Protein AF-A0A9P6MDQ2-F1 (afdb_monomer_lite)

Structure (mmCIF, N/CA/C/O backbone):
data_AF-A0A9P6MDQ2-F1
#
_entry.id   AF-A0A9P6MDQ2-F1
#
loop_
_atom_site.group_PDB
_atom_site.id
_atom_site.type_symbol
_atom_site.label_atom_id
_atom_site.label_alt_id
_atom_site.label_comp_id
_atom_site.label_asym_id
_atom_site.label_entity_id
_atom_site.label_seq_id
_atom_site.pdbx_PDB_ins_code
_atom_site.Cartn_x
_atom_site.Cartn_y
_atom_site.Cartn_z
_atom_site.occupancy
_atom_site.B_iso_or_equiv
_atom_site.auth_seq_id
_atom_site.auth_comp_id
_atom_site.auth_asym_id
_atom_site.auth_atom_id
_atom_site.pdbx_PDB_model_num
ATOM 1 N N . MET A 1 1 ? -20.591 -2.636 12.798 1.00 77.38 1 MET A N 1
ATOM 2 C CA . MET A 1 1 ? -19.584 -2.873 11.736 1.00 77.38 1 MET A CA 1
ATOM 3 C C . MET A 1 1 ? -18.257 -2.238 12.095 1.00 77.38 1 MET A C 1
ATOM 5 O O . MET A 1 1 ? -17.282 -2.969 12.130 1.00 77.38 1 MET A O 1
ATOM 9 N N . ALA A 1 2 ? -18.245 -0.962 12.498 1.00 76.25 2 ALA A N 1
ATOM 10 C CA . ALA A 1 2 ? -17.058 -0.305 13.051 1.00 76.25 2 ALA A CA 1
ATOM 11 C C . ALA A 1 2 ? -16.338 -1.135 14.134 1.00 76.25 2 ALA A C 1
ATOM 13 O O . ALA A 1 2 ? -15.143 -1.370 14.030 1.00 76.25 2 ALA A O 1
ATOM 14 N N . LYS A 1 3 ? -17.095 -1.697 15.089 1.00 80.31 3 LYS A N 1
ATOM 15 C CA . LYS A 1 3 ? -16.554 -2.586 16.131 1.00 80.31 3 LYS A CA 1
ATOM 16 C C . LYS A 1 3 ? -15.852 -3.840 15.583 1.00 80.31 3 LYS A C 1
ATOM 18 O O . LYS A 1 3 ? -14.778 -4.170 16.039 1.00 80.31 3 LYS A O 1
ATOM 23 N N . MET A 1 4 ? -16.419 -4.510 14.576 1.00 82.00 4 MET A N 1
ATOM 24 C CA . MET A 1 4 ? -15.797 -5.701 13.974 1.00 82.00 4 MET A CA 1
ATOM 25 C C . MET A 1 4 ? -14.468 -5.346 13.300 1.00 82.00 4 MET A C 1
ATOM 27 O O . MET A 1 4 ? -13.478 -6.038 13.486 1.00 82.00 4 MET A O 1
ATOM 31 N N . VAL A 1 5 ? -14.436 -4.252 12.539 1.00 82.31 5 VAL A N 1
ATOM 32 C CA . VAL A 1 5 ? -13.198 -3.794 11.900 1.00 82.31 5 VAL A CA 1
ATOM 33 C C . VAL A 1 5 ? -12.173 -3.403 12.961 1.00 82.31 5 VAL A C 1
ATOM 35 O O . VAL A 1 5 ? -11.049 -3.872 12.899 1.00 82.31 5 VAL A O 1
ATOM 38 N N . SER A 1 6 ? -12.567 -2.632 13.973 1.00 80.88 6 SER A N 1
ATOM 39 C CA . SER A 1 6 ? -11.689 -2.263 15.087 1.00 80.88 6 SER A CA 1
ATOM 40 C C . SER A 1 6 ? -11.129 -3.475 15.843 1.00 80.88 6 SER A C 1
ATOM 42 O O . SER A 1 6 ? -9.956 -3.471 16.188 1.00 80.88 6 SER A O 1
ATOM 44 N N . ASP A 1 7 ? -11.942 -4.502 16.101 1.00 82.94 7 ASP A N 1
ATOM 45 C CA . ASP A 1 7 ? -11.536 -5.661 16.907 1.00 82.94 7 ASP A CA 1
ATOM 46 C C . ASP A 1 7 ? -10.565 -6.587 16.142 1.00 82.94 7 ASP A C 1
ATOM 48 O O . ASP A 1 7 ? -9.691 -7.204 16.751 1.00 82.94 7 ASP A O 1
ATOM 52 N N . TYR A 1 8 ? -10.709 -6.701 14.814 1.00 86.06 8 TYR A N 1
ATOM 53 C CA . TYR A 1 8 ? -9.974 -7.689 14.008 1.00 86.06 8 TYR A CA 1
ATOM 54 C C . TYR A 1 8 ? -8.921 -7.102 13.061 1.00 86.06 8 TYR A C 1
ATOM 56 O O . TYR A 1 8 ? -8.009 -7.823 12.663 1.00 86.06 8 TYR A O 1
ATOM 64 N N . LEU A 1 9 ? -9.014 -5.826 12.676 1.00 85.19 9 LEU A N 1
ATOM 65 C CA . LEU A 1 9 ? -8.106 -5.240 11.684 1.00 85.19 9 LEU A CA 1
ATOM 66 C C . LEU A 1 9 ? -6.710 -4.980 12.250 1.00 85.19 9 LEU A C 1
ATOM 68 O O . LEU A 1 9 ? -5.727 -5.191 11.547 1.00 85.19 9 LEU A O 1
ATOM 72 N N . THR A 1 10 ? -6.607 -4.555 13.508 1.00 83.25 10 THR A N 1
ATOM 73 C CA . THR A 1 10 ? -5.342 -4.184 14.160 1.00 83.25 10 THR A CA 1
ATOM 74 C C . THR A 1 10 ? -4.234 -5.240 14.043 1.00 83.25 10 THR A C 1
ATOM 76 O O . THR A 1 10 ? -3.137 -4.889 13.600 1.00 83.25 10 THR A O 1
ATOM 79 N N . PRO A 1 11 ? -4.460 -6.531 14.364 1.00 83.25 11 PRO A N 1
ATOM 80 C CA . PRO A 1 11 ? -3.431 -7.557 14.170 1.00 83.25 11 PRO A CA 1
ATOM 81 C C . PRO A 1 11 ? -3.133 -7.850 12.691 1.00 83.25 11 PRO A C 1
ATOM 83 O O . PRO A 1 11 ? -2.082 -8.405 12.376 1.00 83.25 11 PRO A O 1
ATOM 86 N N . LEU A 1 12 ? -4.033 -7.475 11.780 1.00 87.88 12 LEU A N 1
ATOM 87 C CA . LEU A 1 12 ? -3.951 -7.775 10.352 1.00 87.88 12 LEU A CA 1
ATOM 88 C C . LEU A 1 12 ? -3.355 -6.639 9.512 1.00 87.88 12 LEU A C 1
ATOM 90 O O . LEU A 1 12 ? -3.098 -6.853 8.327 1.00 87.88 12 LEU A O 1
ATOM 94 N N . ILE A 1 13 ? -3.074 -5.465 10.095 1.00 86.75 13 ILE A N 1
ATOM 95 C CA . ILE A 1 13 ? -2.472 -4.330 9.371 1.00 86.75 13 ILE A CA 1
ATOM 96 C C . ILE A 1 13 ? -1.209 -4.737 8.585 1.00 86.75 13 ILE A C 1
ATOM 98 O O . ILE A 1 13 ? -1.106 -4.354 7.418 1.00 86.75 13 ILE A O 1
ATOM 102 N N . PRO A 1 14 ? -0.278 -5.561 9.115 1.00 83.12 14 PRO A N 1
ATOM 103 C CA . PRO A 1 14 ? 0.886 -5.994 8.338 1.00 83.12 14 PRO A CA 1
ATOM 104 C C . PRO A 1 14 ? 0.545 -6.767 7.052 1.00 83.12 14 PRO A C 1
ATOM 106 O O . PRO A 1 14 ? 1.308 -6.704 6.085 1.00 83.12 14 PRO A O 1
ATOM 109 N N . GLY A 1 15 ? -0.592 -7.472 7.016 1.00 81.88 15 GLY A N 1
ATOM 110 C CA . GLY A 1 15 ? -1.084 -8.182 5.829 1.00 81.88 15 GLY A CA 1
ATOM 111 C C . GLY A 1 15 ? -1.679 -7.265 4.757 1.00 81.88 15 GLY A C 1
ATOM 112 O O . GLY A 1 15 ? -1.800 -7.662 3.600 1.00 81.88 15 GLY A O 1
ATOM 113 N N . LEU A 1 16 ? -1.976 -6.006 5.096 1.00 86.31 16 LEU A N 1
ATOM 114 C CA . LEU A 1 16 ? -2.462 -5.005 4.141 1.00 86.31 16 LEU A CA 1
ATOM 115 C C . LEU A 1 16 ? -1.344 -4.472 3.228 1.00 86.31 16 LEU A C 1
ATOM 117 O O . LEU A 1 16 ? -1.631 -3.977 2.143 1.00 86.31 16 LEU A O 1
ATOM 121 N N . CYS A 1 17 ? -0.074 -4.607 3.629 1.00 79.56 17 CYS A N 1
ATOM 122 C CA . CYS A 1 17 ? 1.098 -4.139 2.875 1.00 79.56 17 CYS A CA 1
ATOM 123 C C . CYS A 1 17 ? 1.298 -4.826 1.518 1.00 79.56 17 CYS A C 1
ATOM 125 O O . CYS A 1 17 ? 1.943 -4.273 0.631 1.00 79.56 17 CYS A O 1
ATOM 127 N N . ALA A 1 18 ? 0.844 -6.071 1.387 1.00 72.62 18 ALA A N 1
ATOM 128 C CA . ALA A 1 18 ? 1.053 -6.880 0.188 1.00 72.62 18 ALA A CA 1
ATOM 129 C C . ALA A 1 18 ? -0.217 -7.002 -0.669 1.00 72.62 18 ALA A C 1
ATOM 131 O O . ALA A 1 18 ? -0.162 -7.536 -1.775 1.00 72.62 18 ALA A O 1
ATOM 132 N N . SER A 1 19 ? -1.360 -6.494 -0.188 1.00 82.00 19 SER A N 1
ATOM 133 C CA . SER A 1 19 ? -2.654 -6.651 -0.851 1.00 82.00 19 SER A CA 1
ATOM 134 C C . SER A 1 19 ? -3.490 -5.380 -0.787 1.00 82.00 19 SER A C 1
ATOM 136 O O . SER A 1 19 ? -4.186 -5.090 0.186 1.00 82.00 19 SER A O 1
ATOM 138 N N . THR A 1 20 ? -3.490 -4.648 -1.900 1.00 88.00 20 THR A N 1
ATOM 139 C CA . THR A 1 20 ? -4.402 -3.518 -2.111 1.00 88.00 20 THR A CA 1
ATOM 140 C C . THR A 1 20 ? -5.864 -3.962 -2.137 1.00 88.00 20 THR A C 1
ATOM 142 O O . THR A 1 20 ? -6.728 -3.208 -1.702 1.00 88.00 20 THR A O 1
ATOM 145 N N . GLY A 1 21 ? -6.145 -5.199 -2.565 1.00 90.75 21 GLY A N 1
ATOM 146 C CA . GLY A 1 21 ? -7.490 -5.781 -2.553 1.00 90.75 21 GLY A CA 1
ATOM 147 C C . GLY A 1 21 ? -8.100 -5.828 -1.152 1.00 90.75 21 GLY A C 1
ATOM 148 O O . GLY A 1 21 ? -9.238 -5.399 -0.970 1.00 90.75 21 GLY A O 1
ATOM 149 N N . ALA A 1 22 ? -7.322 -6.235 -0.141 1.00 92.44 22 ALA A N 1
ATOM 150 C CA . ALA A 1 22 ? -7.779 -6.241 1.251 1.00 92.44 22 ALA A CA 1
ATOM 151 C C . ALA A 1 22 ? -8.228 -4.842 1.710 1.00 92.44 22 ALA A C 1
ATOM 153 O O . ALA A 1 22 ? -9.315 -4.683 2.265 1.00 92.44 22 ALA A O 1
ATOM 154 N N . LEU A 1 23 ? -7.424 -3.814 1.414 1.00 93.69 23 LEU A N 1
ATOM 155 C CA . LEU A 1 23 ? -7.715 -2.416 1.755 1.00 93.69 23 LEU A CA 1
ATOM 156 C C . LEU A 1 23 ? -8.985 -1.898 1.074 1.00 93.69 23 LEU A C 1
ATOM 158 O O . LEU A 1 23 ? -9.801 -1.231 1.711 1.00 93.69 23 LEU A O 1
ATOM 162 N N . ILE A 1 24 ? -9.156 -2.218 -0.210 1.00 95.69 24 ILE A N 1
ATOM 163 C CA . ILE A 1 24 ? -10.321 -1.820 -1.005 1.00 95.69 24 ILE A CA 1
ATOM 164 C C . ILE A 1 24 ? -11.593 -2.447 -0.419 1.00 95.69 24 ILE A C 1
ATOM 166 O O . ILE A 1 24 ? -12.555 -1.729 -0.143 1.00 95.69 24 ILE A O 1
ATOM 170 N N . HIS A 1 25 ? -11.586 -3.761 -0.179 1.00 95.94 25 HIS A N 1
ATOM 171 C CA . HIS A 1 25 ? -12.754 -4.491 0.324 1.00 95.94 25 HIS A CA 1
ATOM 172 C C . HIS A 1 25 ? -13.126 -4.046 1.741 1.00 95.94 25 HIS A C 1
ATOM 174 O O . HIS A 1 25 ? -14.298 -3.801 2.020 1.00 95.94 25 HIS A O 1
ATOM 180 N N . LEU A 1 26 ? -12.137 -3.850 2.618 1.00 94.88 26 LEU A N 1
ATOM 181 C CA . LEU A 1 26 ? -12.368 -3.334 3.966 1.00 94.88 26 LEU A CA 1
ATOM 182 C C . LEU A 1 26 ? -12.936 -1.911 3.942 1.00 94.88 26 LEU A C 1
ATOM 184 O O . LEU A 1 26 ? -13.947 -1.647 4.591 1.00 94.88 26 LEU A O 1
ATOM 188 N N . GLY A 1 27 ? -12.307 -0.987 3.211 1.00 95.12 27 GLY A N 1
ATOM 189 C CA . GLY A 1 27 ? -12.718 0.417 3.217 1.00 95.12 27 GLY A CA 1
ATOM 190 C C . GLY A 1 27 ? -14.094 0.638 2.591 1.00 95.12 27 GLY A C 1
ATOM 191 O O . GLY A 1 27 ? -14.925 1.321 3.188 1.00 95.12 27 GLY A O 1
ATOM 192 N N . TYR A 1 28 ? -14.387 0.007 1.449 1.00 96.81 28 TYR A N 1
ATOM 193 C CA . TYR A 1 28 ? -15.728 0.082 0.858 1.00 96.81 28 TYR A CA 1
ATOM 194 C C . TYR A 1 28 ? -16.760 -0.766 1.594 1.00 96.81 28 TYR A C 1
ATOM 196 O O . TYR A 1 28 ? -17.931 -0.400 1.637 1.00 96.81 28 TYR A O 1
ATOM 204 N N . GLY A 1 29 ? -16.348 -1.863 2.230 1.00 96.31 29 GLY A N 1
ATOM 205 C CA . GLY A 1 29 ? -17.212 -2.613 3.133 1.00 96.31 29 GLY A CA 1
ATOM 206 C C . GLY A 1 29 ? -17.670 -1.765 4.320 1.00 96.31 29 GLY A C 1
ATOM 207 O O . GLY A 1 29 ? -18.840 -1.823 4.693 1.00 96.31 29 GLY A O 1
ATOM 208 N N . VAL A 1 30 ? -16.783 -0.933 4.877 1.00 95.62 30 VAL A N 1
ATOM 209 C CA . VAL A 1 30 ? -17.140 0.064 5.898 1.00 95.62 30 VAL A CA 1
ATOM 210 C C . VAL A 1 30 ? -18.072 1.132 5.332 1.00 95.62 30 VAL A C 1
ATOM 212 O O . VAL A 1 30 ? -19.106 1.385 5.945 1.00 95.62 30 VAL A O 1
ATOM 215 N N . GLU A 1 31 ? -17.737 1.721 4.181 1.00 96.25 31 GLU A N 1
ATOM 216 C CA . GLU A 1 31 ? -18.528 2.802 3.573 1.00 96.25 31 GLU A CA 1
ATOM 217 C C . GLU A 1 31 ? -19.958 2.370 3.235 1.00 96.25 31 GLU A C 1
ATOM 219 O O . GLU A 1 31 ? -20.921 3.036 3.603 1.00 96.25 31 GLU A O 1
ATOM 224 N N . PHE A 1 32 ? -20.116 1.222 2.575 1.00 96.25 32 PHE A N 1
ATOM 225 C CA . PHE A 1 32 ? -21.428 0.710 2.176 1.00 96.25 32 PHE A CA 1
ATOM 226 C C . PHE A 1 32 ? -22.120 -0.102 3.272 1.00 96.25 32 PHE A C 1
ATOM 228 O O . PHE A 1 32 ? -23.231 -0.592 3.073 1.00 96.25 32 PHE A O 1
ATOM 235 N N . GLY A 1 33 ? -21.468 -0.304 4.418 1.00 95.00 33 GLY A N 1
ATOM 236 C CA . GLY A 1 33 ? -22.001 -1.145 5.480 1.00 95.00 33 GLY A CA 1
ATOM 237 C C . GLY A 1 33 ? -22.195 -2.614 5.072 1.00 95.00 33 GLY A C 1
ATOM 238 O O . GLY A 1 33 ? -23.135 -3.270 5.526 1.00 95.00 33 GLY A O 1
ATOM 239 N N . SER A 1 34 ? -21.317 -3.146 4.218 1.00 96.38 34 SER A N 1
ATOM 240 C CA . SER A 1 34 ? -21.377 -4.528 3.736 1.00 96.38 34 SER A CA 1
ATOM 241 C C . SER A 1 34 ? -20.507 -5.456 4.580 1.00 96.38 34 SER A C 1
ATOM 243 O O . SER A 1 34 ? -19.277 -5.429 4.520 1.00 96.38 34 SER A O 1
ATOM 245 N N . ARG A 1 35 ? -21.151 -6.348 5.341 1.00 94.38 35 ARG A N 1
ATOM 246 C CA . ARG A 1 35 ? -20.454 -7.359 6.158 1.00 94.38 35 ARG A CA 1
ATOM 247 C C . ARG A 1 35 ? -19.685 -8.375 5.314 1.00 94.38 35 ARG A C 1
ATOM 249 O O . ARG A 1 35 ? -18.657 -8.857 5.770 1.00 94.38 35 ARG A O 1
ATOM 256 N N . LEU A 1 36 ? -20.175 -8.689 4.113 1.00 95.38 36 LEU A N 1
ATOM 257 C CA . LEU A 1 36 ? -19.524 -9.641 3.211 1.00 95.38 36 LEU A CA 1
ATOM 258 C C . LEU A 1 36 ? -18.208 -9.075 2.673 1.00 95.38 36 LEU A C 1
ATOM 260 O O . LEU A 1 36 ? -17.194 -9.758 2.746 1.00 95.38 36 LEU A O 1
ATOM 264 N N . LEU A 1 37 ? -18.199 -7.805 2.250 1.00 95.88 37 LEU A N 1
ATOM 265 C CA . LEU A 1 37 ? -16.967 -7.137 1.817 1.00 95.88 37 LEU A CA 1
ATOM 266 C C . LEU A 1 37 ? -15.964 -6.989 2.964 1.00 95.88 37 LEU A C 1
ATOM 268 O O . LEU A 1 37 ? -14.772 -7.205 2.770 1.00 95.88 37 LEU A O 1
ATOM 272 N N . ILE A 1 38 ? -16.436 -6.683 4.179 1.00 95.06 38 ILE A N 1
ATOM 273 C CA . ILE A 1 38 ? -15.566 -6.653 5.363 1.00 95.06 38 ILE A CA 1
ATOM 274 C C . ILE A 1 38 ? -14.958 -8.039 5.617 1.00 95.06 38 ILE A C 1
ATOM 276 O O . ILE A 1 38 ? -13.750 -8.140 5.812 1.00 95.06 38 ILE A O 1
ATOM 280 N N . ALA A 1 39 ? -15.766 -9.104 5.599 1.00 94.56 39 ALA A N 1
ATOM 281 C CA . ALA A 1 39 ? -15.289 -10.468 5.825 1.00 94.56 39 ALA A CA 1
ATOM 282 C C . ALA A 1 39 ? -14.271 -10.909 4.761 1.00 94.56 39 ALA A C 1
ATOM 284 O O . ALA A 1 39 ? -13.238 -11.478 5.105 1.00 94.56 39 ALA A O 1
ATOM 285 N N . GLU A 1 40 ? -14.524 -10.596 3.490 1.00 94.81 40 GLU A N 1
ATOM 286 C CA . GLU A 1 40 ? -13.599 -10.871 2.389 1.00 94.81 40 GLU A CA 1
ATOM 287 C C . GLU A 1 40 ? -12.293 -10.085 2.536 1.00 94.81 40 GLU A C 1
ATOM 289 O O . GLU A 1 40 ? -11.209 -10.647 2.405 1.00 94.81 40 GLU A O 1
ATOM 294 N N . GLY A 1 41 ? -12.376 -8.802 2.890 1.00 94.12 41 GLY A N 1
ATOM 295 C CA . GLY A 1 41 ? -11.203 -7.971 3.128 1.00 94.12 41 GLY A CA 1
ATOM 296 C C . GLY A 1 41 ? -10.347 -8.458 4.305 1.00 94.12 41 GLY A C 1
ATOM 297 O O . GLY A 1 41 ? -9.121 -8.496 4.193 1.00 94.12 41 GLY A O 1
ATOM 298 N N . LEU A 1 42 ? -10.973 -8.904 5.403 1.00 93.19 42 LEU A N 1
ATOM 299 C CA . LEU A 1 42 ? -10.276 -9.548 6.525 1.00 93.19 42 LEU A CA 1
ATOM 300 C C . LEU A 1 42 ? -9.621 -10.868 6.092 1.00 93.19 42 LEU A C 1
ATOM 302 O O . LEU A 1 42 ? -8.457 -11.104 6.412 1.00 93.19 42 LEU A O 1
ATOM 306 N N . ALA A 1 43 ? -10.327 -11.705 5.326 1.00 92.94 43 ALA A N 1
ATOM 307 C CA . ALA A 1 43 ? -9.777 -12.952 4.798 1.00 92.94 43 ALA A CA 1
ATOM 308 C C . ALA A 1 43 ? -8.571 -12.698 3.877 1.00 92.94 43 ALA A C 1
ATOM 310 O O . ALA A 1 43 ? -7.545 -13.369 4.007 1.00 92.94 43 ALA A O 1
ATOM 311 N N . TYR A 1 44 ? -8.649 -11.684 3.008 1.00 91.50 44 TYR A N 1
ATOM 312 C CA . TYR A 1 44 ? -7.522 -11.272 2.177 1.00 91.50 44 TYR A CA 1
ATOM 313 C C . TYR A 1 44 ? -6.330 -10.800 3.001 1.00 91.50 44 TYR A C 1
ATOM 315 O O . TYR A 1 44 ? -5.200 -11.177 2.686 1.00 91.50 44 TYR A O 1
ATOM 323 N N . ALA A 1 45 ? -6.558 -10.022 4.059 1.00 89.94 45 ALA A N 1
ATOM 324 C CA . ALA A 1 45 ? -5.487 -9.583 4.947 1.00 89.94 45 ALA A CA 1
ATOM 325 C C . ALA A 1 45 ? -4.788 -10.772 5.635 1.00 89.94 45 ALA A C 1
ATOM 327 O O . ALA A 1 45 ? -3.563 -10.768 5.747 1.00 89.94 45 ALA A O 1
ATOM 328 N N . CYS A 1 46 ? -5.532 -11.819 6.017 1.00 89.06 46 CYS A N 1
ATOM 329 C CA . CYS A 1 46 ? -4.965 -13.043 6.593 1.00 89.06 46 CYS A CA 1
ATOM 330 C C . CYS A 1 46 ? -4.054 -13.793 5.611 1.00 89.06 46 CYS A C 1
ATOM 332 O O . CYS A 1 46 ? -2.945 -14.174 5.977 1.00 89.06 46 CYS A O 1
ATOM 334 N N . ILE A 1 47 ? -4.497 -14.008 4.366 1.00 87.94 47 ILE A N 1
ATOM 335 C CA . ILE A 1 47 ? -3.716 -14.789 3.387 1.00 87.94 47 ILE A CA 1
ATOM 336 C C . ILE A 1 47 ? -2.572 -13.991 2.748 1.00 87.94 47 ILE A C 1
ATOM 338 O O . ILE A 1 47 ? -1.651 -14.580 2.192 1.00 87.94 47 ILE A O 1
ATOM 342 N N . SER A 1 48 ? -2.630 -12.659 2.823 1.00 84.00 48 SER A N 1
ATOM 343 C CA . SER A 1 48 ? -1.596 -11.753 2.298 1.00 84.00 48 SER A CA 1
ATOM 344 C C . SER A 1 48 ? -0.553 -11.380 3.354 1.00 84.00 48 SER A C 1
ATOM 346 O O . SER A 1 48 ? 0.313 -10.539 3.108 1.00 84.00 48 SER A O 1
ATOM 348 N N . TYR A 1 49 ? -0.644 -11.970 4.548 1.00 82.50 49 TYR A N 1
ATOM 349 C CA . TYR A 1 49 ? 0.299 -11.729 5.624 1.00 82.50 49 TYR A CA 1
ATOM 350 C C . TYR A 1 49 ? 1.704 -12.201 5.242 1.00 82.50 49 TYR A C 1
ATOM 352 O O . TYR A 1 49 ? 1.931 -13.376 4.958 1.00 82.50 49 TYR A O 1
ATOM 360 N N . GLN A 1 50 ? 2.664 -11.278 5.301 1.00 74.62 50 GLN A N 1
ATOM 361 C CA . GLN A 1 50 ? 4.075 -11.556 5.071 1.00 74.62 50 GLN A CA 1
ATOM 362 C C . GLN A 1 50 ? 4.839 -11.321 6.386 1.00 74.62 50 GLN A C 1
ATOM 364 O O . GLN A 1 50 ? 4.840 -10.201 6.893 1.00 74.62 50 GLN A O 1
ATOM 369 N N . PRO A 1 51 ? 5.564 -12.306 6.943 1.00 73.19 51 PRO A N 1
ATOM 370 C CA . PRO A 1 51 ? 6.303 -12.113 8.197 1.00 73.19 51 PRO A CA 1
ATOM 371 C C . PRO A 1 51 ? 7.308 -10.951 8.151 1.00 73.19 51 PRO A C 1
ATOM 373 O O . PRO A 1 51 ? 7.520 -10.263 9.147 1.00 73.19 51 PRO A O 1
ATOM 376 N N . ALA A 1 52 ? 7.888 -10.686 6.976 1.00 70.25 52 ALA A N 1
ATOM 377 C CA . ALA A 1 52 ? 8.770 -9.544 6.769 1.00 70.25 52 ALA A CA 1
ATOM 378 C C . ALA A 1 52 ? 8.050 -8.207 7.026 1.00 70.25 52 ALA A C 1
ATOM 380 O O . ALA A 1 52 ? 8.616 -7.332 7.677 1.00 70.25 52 ALA A O 1
ATOM 381 N N . THR A 1 53 ? 6.786 -8.050 6.606 1.00 67.62 53 THR A N 1
ATOM 382 C CA . THR A 1 53 ? 6.057 -6.774 6.732 1.00 67.62 53 THR A CA 1
ATOM 383 C C . THR A 1 53 ? 5.708 -6.416 8.172 1.00 67.62 53 THR A C 1
ATOM 385 O O . THR A 1 53 ? 5.661 -5.230 8.508 1.00 67.62 53 THR A O 1
ATOM 388 N N . ALA A 1 54 ? 5.579 -7.411 9.052 1.00 68.19 54 ALA A N 1
ATOM 389 C CA . ALA A 1 54 ? 5.402 -7.201 10.489 1.00 68.19 54 ALA A CA 1
ATOM 390 C C . ALA A 1 54 ? 6.620 -6.529 11.159 1.00 68.19 54 ALA A C 1
ATOM 392 O O . ALA A 1 54 ? 6.479 -5.911 12.209 1.00 68.19 54 ALA A O 1
ATOM 393 N N . CYS A 1 55 ? 7.808 -6.573 10.540 1.00 62.06 55 CYS A N 1
ATOM 394 C CA . CYS A 1 55 ? 8.998 -5.865 11.028 1.00 62.06 55 CYS A CA 1
ATOM 395 C C . CYS A 1 55 ? 8.934 -4.335 10.808 1.00 62.06 55 CYS A C 1
ATOM 397 O O . CYS A 1 55 ? 9.676 -3.588 11.454 1.00 62.06 55 CYS A O 1
ATOM 399 N N . TYR A 1 56 ? 8.082 -3.849 9.893 1.00 66.25 56 TYR A N 1
ATOM 400 C CA . TYR A 1 56 ? 7.962 -2.412 9.566 1.00 66.25 56 TYR A CA 1
ATOM 401 C C . TYR A 1 56 ? 6.776 -1.743 10.243 1.00 66.25 56 TYR A C 1
ATOM 403 O O . TYR A 1 56 ? 6.802 -0.533 10.454 1.00 66.25 56 TYR A O 1
ATOM 411 N N . ILE A 1 57 ? 5.751 -2.534 10.551 1.00 67.69 57 ILE A N 1
ATOM 412 C CA . ILE A 1 57 ? 4.481 -2.075 11.096 1.00 67.69 57 ILE A CA 1
ATOM 413 C C . ILE A 1 57 ? 4.299 -2.757 12.445 1.00 67.69 57 ILE A C 1
ATOM 415 O O . ILE A 1 57 ? 3.746 -3.861 12.498 1.00 67.69 57 ILE A O 1
ATOM 419 N N . PRO A 1 58 ? 4.815 -2.151 13.530 1.00 64.06 58 PRO A N 1
ATOM 420 C CA . PRO A 1 58 ? 4.582 -2.682 14.857 1.00 64.06 58 PRO A CA 1
ATOM 421 C C . PRO A 1 58 ? 3.076 -2.754 15.103 1.00 64.06 58 PRO A C 1
ATOM 423 O O . PRO A 1 58 ? 2.348 -1.777 14.936 1.00 64.06 58 PRO A O 1
ATOM 426 N N . THR A 1 59 ? 2.595 -3.937 15.468 1.00 63.09 59 THR A N 1
ATOM 427 C CA . THR A 1 59 ? 1.208 -4.124 15.898 1.00 63.09 59 THR A CA 1
ATOM 428 C C . THR A 1 59 ? 1.012 -3.483 17.268 1.00 63.09 59 THR A C 1
ATOM 430 O O . THR A 1 59 ? 1.945 -3.487 18.065 1.00 63.09 59 THR A O 1
ATOM 433 N N . ALA A 1 60 ? -0.199 -3.034 17.606 1.00 58.66 60 ALA A N 1
ATOM 434 C CA . ALA A 1 60 ? -0.495 -2.441 18.919 1.00 58.66 60 ALA A CA 1
ATOM 435 C C . ALA A 1 60 ? -0.074 -3.327 20.119 1.00 58.66 60 ALA A C 1
ATOM 437 O O . ALA A 1 60 ? 0.249 -2.818 21.188 1.00 58.66 60 ALA A O 1
ATOM 438 N N . ALA A 1 61 ? 0.023 -4.649 19.923 1.00 57.69 61 ALA A N 1
ATOM 439 C CA . ALA A 1 61 ? 0.550 -5.596 20.908 1.00 57.69 61 ALA A CA 1
ATOM 440 C C . ALA A 1 61 ? 2.022 -5.353 21.315 1.00 57.69 61 ALA A C 1
ATOM 442 O O . ALA A 1 61 ? 2.455 -5.871 22.340 1.00 57.69 61 ALA A O 1
ATOM 443 N N . SER A 1 62 ? 2.798 -4.577 20.548 1.00 57.56 62 SER A N 1
ATOM 444 C CA . SER A 1 62 ? 4.207 -4.285 20.843 1.00 57.56 62 SER A CA 1
ATOM 445 C C . SER A 1 62 ? 4.414 -3.078 21.768 1.00 57.56 62 SER A C 1
ATOM 447 O O . SER A 1 62 ? 5.555 -2.664 21.956 1.00 57.56 62 SER A O 1
ATOM 449 N N . GLY A 1 63 ? 3.342 -2.477 22.303 1.00 58.94 63 GLY A N 1
ATOM 450 C CA . GLY A 1 63 ? 3.422 -1.324 23.212 1.00 58.94 63 GLY A CA 1
ATOM 451 C C . GLY A 1 63 ? 3.963 -0.037 22.574 1.00 58.94 63 GLY A C 1
ATOM 452 O O . GLY A 1 63 ? 4.391 0.862 23.290 1.00 58.94 63 GLY A O 1
ATOM 453 N N . ALA A 1 64 ? 3.983 0.049 21.240 1.00 64.50 64 ALA A N 1
ATOM 454 C CA . ALA A 1 64 ? 4.467 1.222 20.519 1.00 64.50 64 ALA A CA 1
ATOM 455 C C . ALA A 1 64 ? 3.406 2.337 20.499 1.00 64.50 64 ALA A C 1
ATOM 457 O O . ALA A 1 64 ? 2.219 2.066 20.320 1.00 64.50 64 ALA A O 1
ATOM 458 N N . THR A 1 65 ? 3.839 3.586 20.674 1.00 67.19 65 THR A N 1
ATOM 459 C CA . THR A 1 65 ? 2.986 4.783 20.622 1.00 67.19 65 THR A CA 1
ATOM 460 C C . THR A 1 65 ? 3.019 5.427 19.234 1.00 67.19 65 THR A C 1
ATOM 462 O O . THR A 1 65 ? 3.948 5.198 18.454 1.00 67.19 65 THR A O 1
ATOM 465 N N . SER A 1 66 ? 1.985 6.211 18.909 1.00 71.44 66 SER A N 1
ATOM 466 C CA . SER A 1 66 ? 1.931 7.035 17.690 1.00 71.44 66 SER A CA 1
ATOM 467 C C . SER A 1 66 ? 3.119 7.995 17.673 1.00 71.44 66 SER A C 1
ATOM 469 O O . SER A 1 66 ? 3.410 8.632 18.685 1.00 71.44 66 SER A O 1
ATOM 471 N N . SER A 1 67 ? 3.819 8.098 16.540 1.00 68.88 67 SER A N 1
ATOM 472 C CA . SER A 1 67 ? 4.916 9.072 16.396 1.00 68.88 67 SER A CA 1
ATOM 473 C C . SER A 1 67 ? 4.411 10.474 16.048 1.00 68.88 67 SER A C 1
ATOM 475 O O . SER A 1 67 ? 5.167 11.443 16.105 1.00 68.88 67 SER A O 1
ATOM 477 N N . TRP A 1 68 ? 3.128 10.580 15.694 1.00 73.56 68 TRP A N 1
ATOM 478 C CA . TRP A 1 68 ? 2.485 11.818 15.264 1.00 73.56 68 TRP A CA 1
ATOM 479 C C . TRP A 1 68 ? 1.846 12.607 16.413 1.00 73.56 68 TRP A C 1
ATOM 481 O O . TRP A 1 68 ? 1.560 13.791 16.245 1.00 73.56 68 TRP A O 1
ATOM 491 N N . ASP A 1 69 ? 1.690 11.999 17.593 1.00 55.72 69 ASP A N 1
ATOM 492 C CA . ASP A 1 69 ? 1.016 12.631 18.737 1.00 55.72 69 ASP A CA 1
ATOM 493 C C . ASP A 1 69 ? 1.866 13.747 19.389 1.00 55.72 69 ASP A C 1
ATOM 495 O O . ASP A 1 69 ? 1.316 14.720 19.909 1.00 55.72 69 ASP A O 1
ATOM 499 N N . ASP A 1 70 ? 3.200 13.679 19.293 1.00 49.97 70 ASP A N 1
ATOM 500 C CA . ASP A 1 70 ? 4.123 14.620 19.958 1.00 49.97 70 ASP A CA 1
ATOM 501 C C . ASP A 1 70 ? 4.424 15.909 19.160 1.00 49.97 70 ASP A C 1
ATOM 503 O O . ASP A 1 70 ? 5.009 16.853 19.693 1.00 49.97 70 ASP A O 1
ATOM 507 N N . ILE A 1 71 ? 4.020 16.005 17.886 1.00 54.59 71 ILE A N 1
ATOM 508 C CA . ILE A 1 71 ? 4.467 17.086 16.977 1.00 54.59 71 ILE A CA 1
ATOM 509 C C . ILE A 1 71 ? 3.393 18.183 16.786 1.00 54.59 71 ILE A C 1
ATOM 511 O O . ILE A 1 71 ? 3.501 19.049 15.920 1.00 54.59 71 ILE A O 1
ATOM 515 N N . SER A 1 72 ? 2.349 18.220 17.624 1.00 42.91 72 SER A N 1
ATOM 516 C CA . SER A 1 72 ? 1.256 19.202 17.477 1.00 42.91 72 SER A CA 1
ATOM 517 C C . SER A 1 72 ? 1.587 20.636 17.941 1.00 42.91 72 SER A C 1
ATOM 519 O O . SER A 1 72 ? 0.749 21.528 17.804 1.00 42.91 72 SER A O 1
ATOM 521 N N . SER A 1 73 ? 2.800 20.909 18.446 1.00 42.84 73 SER A N 1
ATOM 522 C CA . SER A 1 73 ? 3.140 22.197 19.083 1.00 42.84 73 SER A CA 1
ATOM 523 C C . SER A 1 73 ? 4.232 23.038 18.406 1.00 42.84 73 SER A C 1
ATOM 525 O O . SER A 1 73 ? 4.727 23.992 19.009 1.00 42.84 73 SER A O 1
ATOM 527 N N . THR A 1 74 ? 4.548 22.808 17.128 1.00 38.78 74 THR A N 1
ATOM 528 C CA . THR A 1 74 ? 5.447 23.717 16.391 1.00 38.78 74 THR A CA 1
ATOM 529 C C . THR A 1 74 ? 4.926 24.044 14.997 1.00 38.78 74 THR A C 1
ATOM 531 O O . THR A 1 74 ? 5.100 23.307 14.032 1.00 38.78 74 THR A O 1
ATOM 534 N N . LYS A 1 75 ? 4.296 25.223 14.903 1.00 50.59 75 LYS A N 1
ATOM 535 C CA . LYS A 1 75 ? 4.019 25.955 13.660 1.00 50.59 75 LYS A CA 1
ATOM 536 C C . LYS A 1 75 ? 5.210 25.874 12.705 1.00 50.59 75 LYS A C 1
ATOM 538 O O . LYS A 1 75 ? 6.289 26.318 13.079 1.00 50.59 75 LYS A O 1
ATOM 543 N N . LEU A 1 76 ? 4.975 25.512 11.446 1.00 41.31 76 LEU A N 1
ATOM 544 C CA . LEU A 1 76 ? 5.781 25.999 10.326 1.00 41.31 76 LEU A CA 1
ATOM 545 C C . LEU A 1 76 ? 4.880 26.201 9.105 1.00 41.31 76 LEU A C 1
ATOM 547 O O . LEU A 1 76 ? 4.557 25.276 8.365 1.00 41.31 76 LEU A O 1
ATOM 551 N N . ASN A 1 77 ? 4.502 27.464 8.905 1.00 39.25 77 ASN A N 1
ATOM 552 C CA . ASN A 1 77 ? 4.071 28.005 7.624 1.00 39.25 77 ASN A CA 1
ATOM 553 C C . ASN A 1 77 ? 5.241 27.871 6.635 1.00 39.25 77 ASN A C 1
ATOM 555 O O . ASN A 1 77 ? 6.027 28.801 6.469 1.00 39.25 77 ASN A O 1
ATOM 559 N N . ALA A 1 78 ? 5.403 26.698 6.028 1.00 44.28 78 ALA A N 1
ATOM 560 C CA . ALA A 1 78 ? 6.321 26.499 4.917 1.00 44.28 78 ALA A CA 1
ATOM 561 C C . ALA A 1 78 ? 5.530 26.588 3.597 1.00 44.28 78 ALA A C 1
ATOM 563 O O . ALA A 1 78 ? 4.470 25.967 3.486 1.00 44.28 78 ALA A O 1
ATOM 564 N N . PRO A 1 79 ? 6.008 27.348 2.596 1.00 41.44 79 PRO A N 1
ATOM 565 C CA . PRO A 1 79 ? 5.354 27.440 1.292 1.00 41.44 79 PRO A CA 1
ATOM 566 C C . PRO A 1 79 ? 5.265 26.046 0.662 1.00 41.44 79 PRO A C 1
ATOM 568 O O . PRO A 1 79 ? 6.250 25.313 0.724 1.00 41.44 79 PRO A O 1
ATOM 571 N N . GLN A 1 80 ? 4.090 25.704 0.102 1.00 45.06 80 GLN A N 1
ATOM 572 C CA . GLN A 1 80 ? 3.725 24.433 -0.559 1.00 45.06 80 GLN A CA 1
ATOM 573 C C . GLN A 1 80 ? 4.914 23.475 -0.746 1.00 45.06 80 GLN A C 1
ATOM 575 O O . GLN A 1 80 ? 5.585 23.453 -1.784 1.00 45.06 80 GLN A O 1
ATOM 580 N N . LYS A 1 81 ? 5.214 22.701 0.302 1.00 58.44 81 LYS A N 1
ATOM 581 C CA . LYS A 1 81 ? 6.285 21.711 0.257 1.00 58.44 81 LYS A CA 1
ATOM 582 C C . LYS A 1 81 ? 5.847 20.660 -0.763 1.00 58.44 81 LYS A C 1
ATOM 584 O O . LYS A 1 81 ? 4.721 20.172 -0.698 1.00 58.44 81 LYS A O 1
ATOM 589 N N . ARG A 1 82 ? 6.697 20.361 -1.755 1.00 68.06 82 ARG A N 1
ATOM 590 C CA . ARG A 1 82 ? 6.455 19.258 -2.703 1.00 68.06 82 ARG A CA 1
ATOM 591 C C . ARG A 1 82 ? 6.045 18.011 -1.914 1.00 68.06 82 ARG A C 1
ATOM 593 O O . ARG A 1 82 ? 6.651 17.753 -0.879 1.00 68.06 82 ARG A O 1
ATOM 600 N N . SER A 1 83 ? 5.067 17.257 -2.425 1.00 86.38 83 SER A N 1
ATOM 601 C CA . SER A 1 83 ? 4.609 15.991 -1.833 1.00 86.38 83 SER A CA 1
ATOM 602 C C . SER A 1 83 ? 5.808 15.148 -1.346 1.00 86.38 83 SER A C 1
ATOM 604 O O . SER A 1 83 ? 6.707 14.848 -2.156 1.00 86.38 83 SER A O 1
ATOM 606 N N . PRO A 1 84 ? 5.868 14.797 -0.043 1.00 91.19 84 PRO A N 1
ATOM 607 C CA . PRO A 1 84 ? 6.903 13.925 0.500 1.00 91.19 84 PRO A CA 1
ATOM 608 C C . PRO A 1 84 ? 7.016 12.611 -0.271 1.00 91.19 84 PRO A C 1
ATOM 610 O O . PRO A 1 84 ? 8.122 12.224 -0.660 1.00 91.19 84 PRO A O 1
ATOM 613 N N . THR A 1 85 ? 5.886 11.962 -0.584 1.00 94.31 85 THR A N 1
ATOM 614 C CA . THR A 1 85 ? 5.895 10.711 -1.356 1.00 94.31 85 THR A CA 1
ATOM 615 C C . THR A 1 85 ? 6.474 10.922 -2.752 1.00 94.31 85 THR A C 1
ATOM 617 O O . THR A 1 85 ? 7.389 10.195 -3.130 1.00 94.31 85 THR A O 1
ATOM 620 N N . VAL A 1 86 ? 6.048 11.940 -3.509 1.00 93.75 86 VAL A N 1
ATOM 621 C CA . VAL A 1 86 ? 6.609 12.223 -4.849 1.00 93.75 86 VAL A CA 1
ATOM 622 C C . VAL A 1 86 ? 8.122 12.450 -4.799 1.00 93.75 86 VAL A C 1
ATOM 624 O O . VAL A 1 86 ? 8.860 11.968 -5.664 1.00 93.75 86 VAL A O 1
ATOM 627 N N . SER A 1 87 ? 8.603 13.176 -3.792 1.00 92.94 87 SER A N 1
ATOM 628 C CA . SER A 1 87 ? 10.034 13.450 -3.621 1.00 92.94 87 SER A CA 1
ATOM 629 C C . SER A 1 87 ? 10.819 12.156 -3.383 1.00 92.94 87 SER A C 1
ATOM 631 O O . SER A 1 87 ? 11.830 11.916 -4.044 1.00 92.94 87 SER A O 1
ATOM 633 N N . ILE A 1 88 ? 10.308 11.277 -2.518 1.00 95.38 88 ILE A N 1
ATOM 634 C CA . ILE A 1 88 ? 10.929 9.984 -2.210 1.00 95.38 88 ILE A CA 1
ATOM 635 C C . ILE A 1 88 ? 10.848 9.020 -3.403 1.00 95.38 88 ILE A C 1
ATOM 637 O O . ILE A 1 88 ? 11.833 8.352 -3.709 1.00 95.38 88 ILE A O 1
ATOM 641 N N . LEU A 1 89 ? 9.741 8.985 -4.150 1.00 94.62 89 LEU A N 1
ATOM 642 C CA . LEU A 1 89 ? 9.628 8.169 -5.366 1.00 94.62 89 LEU A CA 1
ATOM 643 C C . LEU A 1 89 ? 10.645 8.579 -6.438 1.00 94.62 89 LEU A C 1
ATOM 645 O O . LEU A 1 89 ? 11.209 7.719 -7.116 1.00 94.62 89 LEU A O 1
ATOM 649 N N . ASN A 1 90 ? 10.936 9.876 -6.570 1.00 93.00 90 ASN A N 1
ATOM 650 C CA . ASN A 1 90 ? 12.002 10.348 -7.456 1.00 93.00 90 ASN A CA 1
ATOM 651 C C . ASN A 1 90 ? 13.395 9.903 -6.981 1.00 93.00 90 ASN A C 1
ATOM 653 O O . ASN A 1 90 ? 14.255 9.623 -7.815 1.00 93.00 90 ASN A O 1
ATOM 657 N N . MET A 1 91 ? 13.627 9.788 -5.669 1.00 93.94 91 MET A N 1
ATOM 658 C CA . MET A 1 91 ? 14.863 9.191 -5.144 1.00 93.94 91 MET A CA 1
ATOM 659 C C . MET A 1 91 ? 14.933 7.695 -5.462 1.00 93.94 91 MET A C 1
ATOM 661 O O . MET A 1 91 ? 15.917 7.238 -6.038 1.00 93.94 91 MET A O 1
ATOM 665 N N . ILE A 1 92 ? 13.861 6.955 -5.163 1.00 95.06 92 ILE A N 1
ATOM 666 C CA . ILE A 1 92 ? 13.715 5.513 -5.427 1.00 95.06 92 ILE A CA 1
ATOM 667 C C . ILE A 1 92 ? 13.961 5.194 -6.902 1.00 95.06 92 ILE A C 1
ATOM 669 O O . ILE A 1 92 ? 14.642 4.222 -7.229 1.00 95.06 92 ILE A O 1
ATOM 673 N N . ARG A 1 93 ? 13.432 6.024 -7.808 1.00 93.25 93 ARG A N 1
ATOM 674 C CA . ARG A 1 93 ? 13.618 5.883 -9.257 1.00 93.25 93 ARG A CA 1
ATOM 675 C C . ARG A 1 93 ? 15.091 5.831 -9.662 1.00 93.25 93 ARG A C 1
ATOM 677 O O . ARG A 1 93 ? 15.427 5.088 -10.578 1.00 93.25 93 ARG A O 1
ATOM 684 N N . ASN A 1 94 ? 15.939 6.609 -8.997 1.00 93.56 94 ASN A N 1
ATOM 685 C CA . ASN A 1 94 ? 17.364 6.712 -9.304 1.00 93.56 94 ASN A CA 1
ATOM 686 C C . ASN A 1 94 ? 18.235 5.777 -8.445 1.00 93.56 94 ASN A C 1
ATOM 688 O O . ASN A 1 94 ? 19.455 5.755 -8.609 1.00 93.56 94 ASN A O 1
ATOM 692 N N . ASP A 1 95 ? 17.638 5.011 -7.528 1.00 94.44 95 ASP A N 1
ATOM 693 C CA . ASP A 1 95 ? 18.386 4.137 -6.634 1.00 94.44 95 ASP A CA 1
ATOM 694 C C . ASP A 1 95 ? 18.721 2.798 -7.296 1.00 94.44 95 ASP A C 1
ATOM 696 O O . ASP A 1 95 ? 17.876 1.909 -7.428 1.00 94.44 95 ASP A O 1
ATOM 700 N N . LYS A 1 96 ? 19.995 2.640 -7.665 1.00 92.19 96 LYS A N 1
ATOM 701 C CA . LYS A 1 96 ? 20.517 1.439 -8.328 1.00 92.19 96 LYS A CA 1
ATOM 702 C C . LYS A 1 96 ? 20.444 0.175 -7.468 1.00 92.19 96 LYS A C 1
ATOM 704 O O . LYS A 1 96 ? 20.502 -0.934 -7.987 1.00 92.19 96 LYS A O 1
ATOM 709 N N . ARG A 1 97 ? 20.293 0.296 -6.144 1.00 89.88 97 ARG A N 1
ATOM 710 C CA . ARG A 1 97 ? 20.158 -0.866 -5.242 1.00 89.88 97 ARG A CA 1
ATOM 711 C C . ARG A 1 97 ? 18.834 -1.604 -5.448 1.00 89.88 97 ARG A C 1
ATOM 713 O O . ARG A 1 97 ? 18.708 -2.753 -5.028 1.00 89.88 97 ARG A O 1
ATOM 720 N N . LEU A 1 98 ? 17.859 -0.946 -6.078 1.00 88.75 98 LEU A N 1
ATOM 721 C CA . LEU A 1 98 ? 16.580 -1.526 -6.487 1.00 88.75 98 LEU A CA 1
ATOM 722 C C . LEU A 1 98 ? 16.609 -2.076 -7.918 1.00 88.75 98 LEU A C 1
ATOM 724 O O . LEU A 1 98 ? 15.582 -2.553 -8.396 1.00 88.75 98 LEU A O 1
ATOM 728 N N . ASP A 1 99 ? 17.762 -2.032 -8.590 1.00 84.12 99 ASP A N 1
ATOM 729 C CA . ASP A 1 99 ? 17.941 -2.657 -9.895 1.00 84.12 99 ASP A CA 1
ATOM 730 C C . ASP A 1 99 ? 18.022 -4.189 -9.751 1.00 84.12 99 ASP A C 1
ATOM 732 O O . ASP A 1 99 ? 18.386 -4.738 -8.700 1.00 84.12 99 ASP A O 1
ATOM 736 N N . GLY A 1 100 ? 17.656 -4.882 -10.827 1.00 75.25 100 GLY A N 1
ATOM 737 C CA . GLY A 1 100 ? 17.607 -6.340 -10.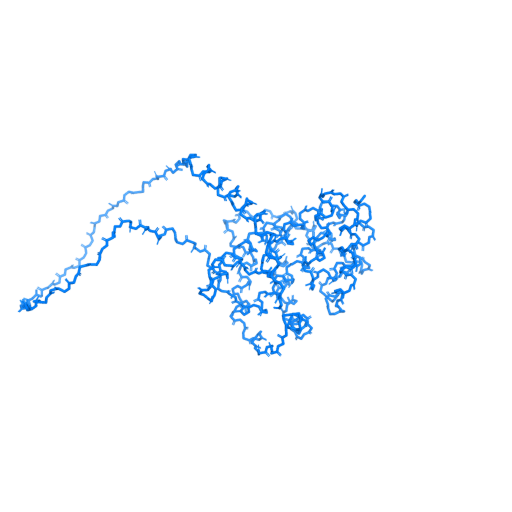908 1.00 75.25 100 GLY A CA 1
ATOM 738 C C . GLY A 1 100 ? 16.387 -6.812 -11.696 1.00 75.25 100 GLY A C 1
ATOM 739 O O . GLY A 1 100 ? 15.317 -6.208 -11.622 1.00 75.25 100 GLY A O 1
ATOM 740 N N . MET A 1 101 ? 16.547 -7.881 -12.477 1.00 58.09 101 MET A N 1
ATOM 741 C CA . MET A 1 101 ? 15.426 -8.491 -13.189 1.00 58.09 101 MET A CA 1
ATOM 742 C C . MET A 1 101 ? 14.671 -9.431 -12.256 1.00 58.09 101 MET A C 1
ATOM 744 O O . MET A 1 101 ? 15.213 -10.421 -11.776 1.00 58.09 101 MET A O 1
ATOM 748 N N . PHE A 1 102 ? 13.399 -9.123 -12.023 1.00 65.69 102 PHE A N 1
ATOM 749 C CA . PHE A 1 102 ? 12.452 -10.073 -11.459 1.00 65.69 102 PHE A CA 1
ATOM 750 C C . PHE A 1 102 ? 11.749 -10.751 -12.635 1.00 65.69 102 PHE A C 1
ATOM 752 O O . PHE A 1 102 ? 10.777 -10.206 -13.168 1.00 65.69 102 PHE A O 1
ATOM 759 N N . ASP A 1 103 ? 12.273 -11.883 -13.095 1.00 65.06 103 ASP A N 1
ATOM 760 C CA . ASP A 1 103 ? 11.655 -12.652 -14.178 1.00 65.06 103 ASP A CA 1
ATOM 761 C C . ASP A 1 103 ? 10.595 -13.601 -13.600 1.00 65.06 103 ASP A C 1
ATOM 763 O O . ASP A 1 103 ? 10.808 -14.793 -13.402 1.00 65.06 103 ASP A O 1
ATOM 767 N N . ALA A 1 104 ? 9.482 -13.014 -13.155 1.00 78.50 104 ALA A N 1
ATOM 768 C CA . ALA A 1 104 ? 8.386 -13.719 -12.498 1.00 78.50 104 ALA A CA 1
ATOM 769 C C . ALA A 1 104 ? 7.057 -12.962 -12.671 1.00 78.50 104 ALA A C 1
ATOM 771 O O . ALA A 1 104 ? 7.038 -11.806 -13.094 1.00 78.50 104 ALA A O 1
ATOM 772 N N . GLY A 1 105 ? 5.927 -13.574 -12.310 1.00 84.31 105 GLY A N 1
ATOM 773 C CA . GLY A 1 105 ? 4.637 -12.871 -12.266 1.00 84.31 105 GLY A CA 1
ATOM 774 C C . GLY A 1 105 ? 4.639 -11.708 -11.261 1.00 84.31 105 GLY A C 1
ATOM 775 O O . GLY A 1 105 ? 5.405 -11.721 -10.299 1.00 84.31 105 GLY A O 1
ATOM 776 N N . PHE A 1 106 ? 3.767 -10.709 -11.449 1.00 84.69 106 PHE A N 1
ATOM 777 C CA . PHE A 1 106 ? 3.720 -9.482 -10.628 1.00 84.69 106 PHE A CA 1
ATOM 778 C C . PHE A 1 106 ? 3.774 -9.745 -9.114 1.00 84.69 106 PHE A C 1
ATOM 780 O O . PHE A 1 106 ? 4.587 -9.145 -8.417 1.00 84.69 106 PHE A O 1
ATOM 787 N N . GLN A 1 107 ? 2.965 -10.687 -8.619 1.00 83.56 107 GLN A N 1
ATOM 788 C CA . GLN A 1 107 ? 2.926 -11.042 -7.196 1.00 83.56 107 GLN A CA 1
ATOM 789 C C . GLN A 1 107 ? 4.247 -11.636 -6.693 1.00 83.56 107 GLN A C 1
ATOM 791 O O . GLN A 1 107 ? 4.706 -11.307 -5.603 1.00 83.56 107 GLN A O 1
ATOM 796 N N . ALA A 1 108 ? 4.918 -12.451 -7.508 1.00 85.38 108 ALA A N 1
ATOM 797 C CA . ALA A 1 108 ? 6.240 -12.961 -7.168 1.00 85.38 108 ALA A CA 1
ATOM 798 C C . ALA A 1 108 ? 7.274 -11.824 -7.115 1.00 85.38 108 ALA A C 1
ATOM 800 O O . ALA A 1 108 ? 8.045 -11.757 -6.161 1.00 85.38 108 ALA A O 1
ATOM 801 N N . LYS A 1 109 ? 7.243 -10.874 -8.066 1.00 87.81 109 LYS A N 1
ATOM 802 C CA . LYS A 1 109 ? 8.109 -9.678 -8.019 1.00 87.81 109 LYS A CA 1
ATOM 803 C C . LYS A 1 109 ? 7.860 -8.861 -6.748 1.00 87.81 109 LYS A C 1
ATOM 805 O O . LYS A 1 109 ? 8.813 -8.458 -6.085 1.00 87.81 109 LYS A O 1
ATOM 810 N N . LEU A 1 110 ? 6.590 -8.649 -6.395 1.00 87.00 110 LEU A N 1
ATOM 811 C CA . LEU A 1 110 ? 6.187 -7.914 -5.197 1.00 87.00 110 LEU A CA 1
ATOM 812 C C . LEU A 1 110 ? 6.720 -8.587 -3.929 1.00 87.00 110 LEU A C 1
ATOM 814 O O . LEU A 1 110 ? 7.341 -7.922 -3.101 1.00 87.00 110 LEU A O 1
ATOM 818 N N . ASN A 1 111 ? 6.574 -9.909 -3.828 1.00 84.88 111 ASN A N 1
ATOM 819 C CA . ASN A 1 111 ? 7.106 -10.692 -2.716 1.00 84.88 111 ASN A CA 1
ATOM 820 C C . ASN A 1 111 ? 8.631 -10.598 -2.614 1.00 84.88 111 ASN A C 1
ATOM 822 O O . ASN A 1 111 ? 9.153 -10.438 -1.513 1.00 84.88 111 ASN A O 1
ATOM 826 N N . VAL A 1 112 ? 9.359 -10.644 -3.734 1.00 87.00 112 VAL A N 1
ATOM 827 C CA . VAL A 1 112 ? 10.821 -10.482 -3.712 1.00 87.00 112 VAL A CA 1
ATOM 828 C C . VAL A 1 112 ? 11.207 -9.077 -3.248 1.00 87.00 112 VAL A C 1
ATOM 830 O O . VAL A 1 112 ? 12.086 -8.937 -2.402 1.00 87.00 112 VAL A O 1
ATOM 833 N N . VAL A 1 113 ? 10.545 -8.024 -3.734 1.00 87.81 113 VAL A N 1
ATOM 834 C CA . VAL A 1 113 ? 10.812 -6.647 -3.279 1.00 87.81 113 VAL A CA 1
ATOM 835 C C . VAL A 1 113 ? 10.553 -6.513 -1.774 1.00 87.81 113 VAL A C 1
ATOM 837 O O . VAL A 1 113 ? 11.413 -6.015 -1.044 1.00 87.81 113 VAL A O 1
ATOM 840 N N . MET A 1 114 ? 9.417 -7.028 -1.301 1.00 85.06 114 MET A N 1
ATOM 841 C CA . MET A 1 114 ? 8.985 -6.949 0.098 1.00 85.06 114 MET A CA 1
ATOM 842 C C . MET A 1 114 ? 9.755 -7.863 1.056 1.00 85.06 114 MET A C 1
ATOM 844 O O . MET A 1 114 ? 9.643 -7.667 2.261 1.00 85.06 114 MET A O 1
ATOM 848 N N . SER A 1 115 ? 10.541 -8.822 0.557 1.00 84.19 115 SER A N 1
ATOM 849 C CA . SER A 1 115 ? 11.349 -9.738 1.382 1.00 84.19 115 SER A CA 1
ATOM 850 C C . SER A 1 115 ? 12.855 -9.486 1.258 1.00 84.19 115 SER A C 1
ATOM 852 O O . SER A 1 115 ? 13.571 -9.486 2.255 1.00 84.19 115 SER A O 1
ATOM 854 N N . SER A 1 116 ? 13.360 -9.223 0.052 1.00 84.38 116 SER A N 1
ATOM 855 C CA . SER A 1 116 ? 14.798 -9.077 -0.220 1.00 84.38 116 SER A CA 1
ATOM 856 C C . SER A 1 116 ? 15.294 -7.630 -0.149 1.00 84.38 116 SER A C 1
ATOM 858 O O . SER A 1 116 ? 16.479 -7.403 0.087 1.00 84.38 116 SER A O 1
ATOM 860 N N . ARG A 1 117 ? 14.422 -6.632 -0.360 1.00 86.06 117 ARG A N 1
ATOM 861 C CA . ARG A 1 117 ? 14.780 -5.192 -0.328 1.00 86.06 117 ARG A CA 1
ATOM 862 C C . ARG A 1 117 ? 14.209 -4.451 0.883 1.00 86.06 117 ARG A C 1
ATOM 864 O O . ARG A 1 117 ? 14.255 -3.228 0.970 1.00 86.06 117 ARG A O 1
ATOM 871 N N . VAL A 1 118 ? 13.751 -5.223 1.853 1.00 84.00 118 VAL A N 1
ATOM 872 C CA . VAL A 1 118 ? 13.230 -4.848 3.168 1.00 84.00 118 VAL A CA 1
ATOM 873 C C . VAL A 1 118 ? 13.941 -3.679 3.845 1.00 84.00 118 VAL A C 1
ATOM 875 O O . VAL A 1 118 ? 13.304 -2.701 4.234 1.00 84.00 118 VAL A O 1
ATOM 878 N N . SER A 1 119 ? 15.262 -3.765 4.007 1.00 85.94 119 SER A N 1
ATOM 879 C CA . SER A 1 119 ? 16.034 -2.768 4.756 1.00 85.94 119 SER A CA 1
ATOM 880 C C . SER A 1 119 ? 16.016 -1.408 4.064 1.00 85.94 119 SER A C 1
ATOM 882 O O . SER A 1 119 ? 15.959 -0.366 4.717 1.00 85.94 119 SER A O 1
ATOM 884 N N . LEU A 1 120 ? 16.000 -1.423 2.732 1.00 90.75 120 LEU A N 1
ATOM 885 C CA . LEU A 1 120 ? 15.939 -0.230 1.910 1.00 90.75 120 LEU A CA 1
ATOM 886 C C . LEU A 1 120 ? 14.544 0.404 1.948 1.00 90.75 120 LEU A C 1
ATOM 888 O O . LEU A 1 120 ? 14.432 1.610 2.161 1.00 90.75 120 LEU A O 1
ATOM 892 N N . LEU A 1 121 ? 13.485 -0.403 1.841 1.00 89.62 121 LEU A N 1
ATOM 893 C CA . LEU A 1 121 ? 12.109 0.082 1.994 1.00 89.62 121 LEU A CA 1
ATOM 894 C C . LEU A 1 121 ? 11.882 0.714 3.374 1.00 89.62 121 LEU A C 1
ATOM 896 O O . LEU A 1 121 ? 11.305 1.795 3.462 1.00 89.62 121 LEU A O 1
ATOM 900 N N . LYS A 1 122 ? 12.419 0.102 4.438 1.00 88.50 122 LYS A N 1
ATOM 901 C CA . LYS A 1 122 ? 12.374 0.653 5.801 1.00 88.50 122 LYS A CA 1
ATOM 902 C C . LYS A 1 122 ? 13.067 2.014 5.903 1.00 88.50 122 LYS A C 1
ATOM 904 O O . LYS A 1 122 ? 12.564 2.902 6.585 1.00 88.50 122 LYS A O 1
ATOM 909 N N . SER A 1 123 ? 14.199 2.194 5.221 1.00 92.00 123 SER A N 1
ATOM 910 C CA . SER A 1 123 ? 14.901 3.481 5.192 1.00 92.00 123 SER A CA 1
ATOM 911 C C . SER A 1 123 ? 14.036 4.572 4.560 1.00 92.00 123 SER A C 1
ATOM 913 O O . SER A 1 123 ? 13.884 5.638 5.154 1.00 92.00 123 SER A O 1
ATOM 915 N N . TYR A 1 124 ? 13.404 4.298 3.416 1.00 94.50 124 TYR A N 1
ATOM 916 C CA . TYR A 1 124 ? 12.514 5.271 2.784 1.00 94.50 124 TYR A CA 1
ATOM 917 C C . TYR A 1 124 ? 11.232 5.520 3.584 1.00 94.50 124 TYR A C 1
ATOM 919 O O . TYR A 1 124 ? 10.776 6.658 3.646 1.00 94.50 124 TYR A O 1
ATOM 927 N N . LEU A 1 125 ? 10.682 4.493 4.239 1.00 92.94 125 LEU A N 1
ATOM 928 C CA . LEU A 1 125 ? 9.542 4.651 5.143 1.00 92.94 125 LEU A CA 1
ATOM 929 C C . LEU A 1 125 ? 9.889 5.588 6.308 1.00 92.94 125 LEU A C 1
ATOM 931 O O . LEU A 1 125 ? 9.085 6.445 6.670 1.00 92.94 125 LEU A O 1
ATOM 935 N N . GLY A 1 126 ? 11.099 5.466 6.865 1.00 91.25 126 GLY A N 1
ATOM 936 C CA . GLY A 1 126 ? 11.612 6.387 7.881 1.00 91.25 126 GLY A CA 1
ATOM 937 C C . GLY A 1 126 ? 11.703 7.827 7.368 1.00 91.25 126 GLY A C 1
ATOM 938 O O . GLY A 1 126 ? 11.244 8.743 8.045 1.00 91.25 126 GLY A O 1
ATOM 939 N N . MET A 1 127 ? 12.204 8.022 6.142 1.00 92.75 127 MET A N 1
ATOM 940 C CA . MET A 1 127 ? 12.254 9.343 5.497 1.00 92.75 127 MET A CA 1
ATOM 941 C C . MET A 1 127 ? 10.869 9.944 5.239 1.00 92.75 127 MET A C 1
ATOM 943 O O . MET A 1 127 ? 10.715 11.164 5.281 1.00 92.75 127 MET A O 1
ATOM 947 N N . TRP A 1 128 ? 9.878 9.116 4.909 1.00 94.31 128 TRP A N 1
ATOM 948 C CA . TRP A 1 128 ? 8.502 9.569 4.721 1.00 94.31 128 TRP A CA 1
ATOM 949 C C . TRP A 1 128 ? 7.860 9.943 6.059 1.00 94.31 128 TRP A C 1
ATOM 951 O O . TRP A 1 128 ? 7.308 11.032 6.191 1.00 94.31 128 TRP A O 1
ATOM 961 N N . THR A 1 129 ? 8.026 9.092 7.075 1.00 90.75 129 THR A N 1
ATOM 962 C CA . THR A 1 129 ? 7.488 9.315 8.428 1.00 90.75 129 THR A CA 1
ATOM 963 C C . THR A 1 129 ? 8.070 10.579 9.070 1.00 90.75 129 THR A C 1
ATOM 965 O O . THR A 1 129 ? 7.363 11.269 9.787 1.00 90.75 129 THR A O 1
ATOM 968 N N . SER A 1 130 ? 9.322 10.947 8.774 1.00 89.44 130 SER A N 1
ATOM 969 C CA . SER A 1 130 ? 9.917 12.201 9.266 1.00 89.44 130 SER A CA 1
ATOM 970 C C . SER A 1 130 ? 9.433 13.465 8.539 1.00 89.44 130 SER A C 1
ATOM 972 O O . SER A 1 130 ? 9.864 14.563 8.878 1.00 89.44 130 SER A O 1
ATOM 974 N N . GLN A 1 131 ? 8.649 13.327 7.466 1.00 90.44 131 GLN A N 1
ATOM 975 C CA . GLN A 1 131 ? 8.156 14.446 6.654 1.00 90.44 131 GLN A CA 1
ATOM 976 C C . GLN A 1 131 ? 6.647 14.653 6.759 1.00 90.44 131 GLN A C 1
ATOM 978 O O . GLN A 1 131 ? 6.185 15.722 6.369 1.00 90.44 131 GLN A O 1
ATOM 983 N N . VAL A 1 132 ? 5.914 13.661 7.264 1.00 88.75 132 VAL A N 1
ATOM 984 C CA . VAL A 1 132 ? 4.459 13.671 7.421 1.00 88.75 132 VAL A CA 1
ATOM 985 C C . VAL A 1 132 ? 4.130 13.547 8.901 1.00 88.75 132 VAL A C 1
ATOM 987 O O . VAL A 1 132 ? 4.648 12.657 9.569 1.00 88.75 132 VAL A O 1
ATOM 990 N N . HIS A 1 133 ? 3.266 14.428 9.401 1.00 88.19 133 HIS A N 1
ATOM 991 C CA . HIS A 1 133 ? 3.088 14.650 10.841 1.00 88.19 133 HIS A CA 1
ATOM 992 C C . HIS A 1 133 ? 1.642 14.448 11.300 1.00 88.19 133 HIS A C 1
ATOM 994 O O . HIS A 1 133 ? 1.328 14.651 12.468 1.00 88.19 133 HIS A O 1
ATOM 1000 N N . SER A 1 134 ? 0.734 14.094 10.389 1.00 91.06 134 SER A N 1
ATOM 1001 C CA . SER A 1 134 ? -0.654 13.795 10.731 1.00 91.06 134 SER A CA 1
ATOM 1002 C C . SER A 1 134 ? -1.281 12.803 9.758 1.00 91.06 134 SER A C 1
ATOM 1004 O O . SER A 1 134 ? -0.912 12.731 8.583 1.00 91.06 134 SER A O 1
ATOM 1006 N N . VAL A 1 135 ? -2.310 12.100 10.230 1.00 92.38 135 VAL A N 1
ATOM 1007 C CA . VAL A 1 135 ? -3.139 11.195 9.421 1.00 92.38 135 VAL A CA 1
ATOM 1008 C C . VAL A 1 135 ? -3.738 11.908 8.204 1.00 92.38 135 VAL A C 1
ATOM 1010 O O . VAL A 1 135 ? -3.751 11.360 7.101 1.00 92.38 135 VAL A O 1
ATOM 1013 N N . SER A 1 136 ? -4.214 13.143 8.381 1.00 92.50 136 SER A N 1
ATOM 1014 C CA . SER A 1 136 ? -4.812 13.940 7.303 1.00 92.50 136 SER A CA 1
ATOM 1015 C C . SER A 1 136 ? -3.789 14.328 6.235 1.00 92.50 136 SER A C 1
ATOM 1017 O O . SER A 1 136 ? -4.078 14.217 5.044 1.00 92.50 136 SER A O 1
ATOM 1019 N N . GLU A 1 137 ? -2.589 14.748 6.649 1.00 92.88 137 GLU A N 1
ATOM 1020 C CA . GLU A 1 137 ? -1.484 15.057 5.735 1.00 92.88 137 GLU A CA 1
ATOM 1021 C C . GLU A 1 137 ? -1.056 13.809 4.951 1.00 92.88 137 GLU A C 1
ATOM 1023 O O . GLU A 1 137 ? -0.944 13.863 3.727 1.00 92.88 137 GLU A O 1
ATOM 1028 N N . ALA A 1 138 ? -0.909 12.669 5.631 1.00 94.25 138 ALA A N 1
ATOM 1029 C CA . ALA A 1 138 ? -0.565 11.390 5.017 1.00 94.25 138 ALA A CA 1
ATOM 1030 C C . ALA A 1 138 ? -1.593 10.938 3.972 1.00 94.25 138 ALA A C 1
ATOM 1032 O O . ALA A 1 138 ? -1.224 10.553 2.862 1.00 94.25 138 ALA A O 1
ATOM 1033 N N . LEU A 1 139 ? -2.886 10.988 4.312 1.00 94.56 139 LEU A N 1
ATOM 1034 C CA . LEU A 1 139 ? -3.968 10.633 3.392 1.00 94.56 139 LEU A CA 1
ATOM 1035 C C . LEU A 1 139 ? -3.966 11.529 2.154 1.00 94.56 139 LEU A C 1
ATOM 1037 O O . LEU A 1 139 ? -4.129 11.026 1.040 1.00 94.56 139 LEU A O 1
ATOM 1041 N N . LEU A 1 140 ? -3.784 12.839 2.336 1.00 94.06 140 LEU A N 1
ATOM 1042 C CA . LEU A 1 140 ? -3.736 13.794 1.233 1.00 94.06 140 LEU A CA 1
ATOM 1043 C C . LEU A 1 140 ? -2.533 13.528 0.319 1.00 94.06 140 LEU A C 1
ATOM 1045 O O . LEU A 1 140 ? -2.707 13.422 -0.896 1.00 94.06 140 LEU A O 1
ATOM 1049 N N . ASP A 1 141 ? -1.342 13.363 0.899 1.00 94.94 141 ASP A N 1
ATOM 1050 C CA . ASP A 1 141 ? -0.098 13.073 0.180 1.00 94.94 141 ASP A CA 1
ATOM 1051 C C . ASP A 1 141 ? -0.206 11.778 -0.643 1.00 94.94 141 ASP A C 1
ATOM 1053 O O . ASP A 1 141 ? 0.099 11.760 -1.840 1.00 94.94 141 ASP A O 1
ATOM 1057 N N . LEU A 1 142 ? -0.718 10.706 -0.032 1.00 95.56 142 LEU A N 1
ATOM 1058 C CA . LEU A 1 142 ? -0.931 9.414 -0.687 1.00 95.56 142 LEU A CA 1
ATOM 1059 C C . LEU A 1 142 ? -1.993 9.483 -1.794 1.00 95.56 142 LEU A C 1
ATOM 1061 O O . LEU A 1 142 ? -1.799 8.905 -2.866 1.00 95.56 142 LEU A O 1
ATOM 1065 N N . SER A 1 143 ? -3.096 10.202 -1.573 1.00 94.31 143 SER A N 1
ATOM 1066 C CA . SER A 1 143 ? -4.175 10.346 -2.564 1.00 94.31 143 SER A CA 1
ATOM 1067 C C . SER A 1 143 ? -3.713 11.141 -3.789 1.00 94.31 143 SER A C 1
ATOM 1069 O O . SER A 1 143 ? -3.933 10.730 -4.927 1.00 94.31 143 SER A O 1
ATOM 1071 N N . GLN A 1 144 ? -3.013 12.258 -3.575 1.00 93.19 144 GLN A N 1
ATOM 1072 C CA . GLN A 1 144 ? -2.464 13.063 -4.669 1.00 93.19 144 GLN A CA 1
ATOM 1073 C C . GLN A 1 144 ? -1.386 12.298 -5.439 1.00 93.19 144 GLN A C 1
ATOM 1075 O O . GLN A 1 144 ? -1.377 12.306 -6.672 1.00 93.19 144 GLN A O 1
ATOM 1080 N N . THR A 1 145 ? -0.495 11.605 -4.726 1.00 93.56 145 THR A N 1
ATOM 1081 C CA . THR A 1 145 ? 0.601 10.868 -5.360 1.00 93.56 145 THR A CA 1
ATOM 1082 C C . THR A 1 145 ? 0.107 9.659 -6.138 1.00 93.56 145 THR A C 1
ATOM 1084 O O . THR A 1 145 ? 0.602 9.410 -7.232 1.00 93.56 145 THR A O 1
ATOM 1087 N N . SER A 1 146 ? -0.872 8.916 -5.620 1.00 93.50 146 SER A N 1
ATOM 1088 C CA . SER A 1 146 ? -1.452 7.772 -6.332 1.00 93.50 146 SER A CA 1
ATOM 1089 C C . SER A 1 146 ? -2.193 8.198 -7.601 1.00 93.50 146 SER A C 1
ATOM 1091 O O . SER A 1 146 ? -2.024 7.556 -8.636 1.00 93.50 146 SER A O 1
ATOM 1093 N N . GLY A 1 147 ? -2.922 9.319 -7.564 1.00 92.38 147 GLY A N 1
ATOM 1094 C CA . GLY A 1 147 ? -3.538 9.912 -8.753 1.00 92.38 147 GLY A CA 1
ATOM 1095 C C . GLY A 1 147 ? -2.494 10.351 -9.779 1.00 92.38 147 GLY A C 1
ATOM 1096 O O . GLY A 1 147 ? -2.568 9.962 -10.943 1.00 92.38 147 GLY A O 1
ATOM 1097 N N . LEU A 1 148 ? -1.471 11.095 -9.345 1.00 91.19 148 LEU A N 1
ATOM 1098 C CA . LEU A 1 148 ? -0.359 11.496 -10.211 1.00 91.19 148 LEU A CA 1
ATOM 1099 C C . LEU A 1 148 ? 0.323 10.279 -10.841 1.00 91.19 148 LEU A C 1
ATOM 1101 O O . LEU A 1 148 ? 0.605 10.274 -12.037 1.00 91.19 148 LEU A O 1
ATOM 1105 N N . LEU A 1 149 ? 0.605 9.255 -10.038 1.00 90.12 149 LEU A N 1
ATOM 1106 C CA . LEU A 1 149 ? 1.265 8.042 -10.488 1.00 90.12 149 LEU A CA 1
ATOM 1107 C C . LEU A 1 149 ? 0.409 7.325 -11.528 1.00 90.12 149 LEU A C 1
ATOM 1109 O O . LEU A 1 149 ? 0.938 6.981 -12.576 1.00 90.12 149 LEU A O 1
ATOM 1113 N N . LEU A 1 150 ? -0.896 7.175 -11.289 1.00 90.38 150 LEU A N 1
ATOM 1114 C CA . LEU A 1 150 ? -1.813 6.609 -12.269 1.00 90.38 150 LEU A CA 1
ATOM 1115 C C . LEU A 1 150 ? -1.737 7.387 -13.587 1.00 90.38 150 LEU A C 1
ATOM 1117 O O . LEU A 1 150 ? -1.370 6.805 -14.590 1.00 90.38 150 LEU A O 1
ATOM 1121 N N . PHE A 1 151 ? -1.957 8.702 -13.590 1.00 85.88 151 PHE A N 1
ATOM 1122 C CA . PHE A 1 151 ? -2.031 9.466 -14.843 1.00 85.88 151 PHE A CA 1
ATOM 1123 C C . PHE A 1 151 ? -0.692 9.675 -15.561 1.00 85.88 151 PHE A C 1
ATOM 1125 O O . PHE A 1 151 ? -0.678 9.878 -16.773 1.00 85.88 151 PHE A O 1
ATOM 1132 N N . THR A 1 152 ? 0.434 9.651 -14.845 1.00 84.06 152 THR A N 1
ATOM 1133 C CA . THR A 1 152 ? 1.760 9.908 -15.444 1.00 84.06 152 THR A CA 1
ATOM 1134 C C . THR A 1 152 ? 2.539 8.643 -15.775 1.00 84.06 152 THR A C 1
ATOM 1136 O O . THR A 1 152 ? 3.472 8.699 -16.576 1.00 84.06 152 THR A O 1
ATOM 1139 N N . ALA A 1 153 ? 2.177 7.508 -15.174 1.00 75.62 153 ALA A N 1
ATOM 1140 C CA . ALA A 1 153 ? 2.819 6.227 -15.438 1.00 75.62 153 ALA A CA 1
ATOM 1141 C C . ALA A 1 153 ? 2.049 5.334 -16.417 1.00 75.62 153 ALA A C 1
ATOM 1143 O O . ALA A 1 153 ? 2.634 4.370 -16.918 1.00 75.62 153 ALA A O 1
ATOM 1144 N N . THR A 1 154 ? 0.771 5.621 -16.680 1.00 70.62 154 THR A N 1
ATOM 1145 C CA . THR A 1 154 ? -0.018 4.943 -17.721 1.00 70.62 154 THR A CA 1
ATOM 1146 C C . THR A 1 154 ? 0.358 5.446 -19.115 1.00 70.62 154 THR A C 1
ATOM 1148 O O . THR A 1 154 ? 0.932 6.524 -19.227 1.00 70.62 154 THR A O 1
ATOM 1151 N N . ASN A 1 155 ? 0.062 4.680 -20.174 1.00 60.31 155 ASN A N 1
ATOM 1152 C CA . ASN A 1 155 ? 0.520 4.899 -21.566 1.00 60.31 155 ASN A CA 1
ATOM 1153 C C . ASN A 1 155 ? 2.001 4.592 -21.863 1.00 60.31 155 ASN A C 1
ATOM 1155 O O . ASN A 1 155 ? 2.653 5.275 -22.651 1.00 60.31 155 ASN A O 1
ATOM 1159 N N . ARG A 1 156 ? 2.560 3.522 -21.289 1.00 55.88 156 ARG A N 1
ATOM 1160 C CA . ARG A 1 156 ? 3.929 3.091 -21.633 1.00 55.88 156 ARG A CA 1
ATOM 1161 C C . ARG A 1 156 ? 4.058 2.310 -22.946 1.00 55.88 156 ARG A C 1
ATOM 1163 O O . ARG A 1 156 ? 5.184 2.167 -23.413 1.00 55.88 156 ARG A O 1
ATOM 1170 N N . PHE A 1 157 ? 2.960 1.829 -23.537 1.00 48.41 157 PHE A N 1
ATOM 1171 C CA . PHE A 1 157 ? 3.032 0.806 -24.588 1.00 48.41 157 PHE A CA 1
ATOM 1172 C C . PHE A 1 157 ? 2.078 0.987 -25.771 1.00 48.41 157 PHE A C 1
ATOM 1174 O O . PHE A 1 157 ? 1.625 -0.010 -26.301 1.00 48.41 157 PHE A O 1
ATOM 1181 N N . GLY A 1 158 ? 1.782 2.211 -26.219 1.00 49.25 158 GLY A N 1
ATOM 1182 C CA . GLY A 1 158 ? 1.112 2.439 -27.517 1.00 49.25 158 GLY A CA 1
ATOM 1183 C C . GLY A 1 158 ? -0.321 1.899 -27.673 1.00 49.25 158 GLY A C 1
ATOM 1184 O O . GLY A 1 158 ? -1.000 2.306 -28.607 1.00 49.25 158 GLY A O 1
ATOM 1185 N N . ASP A 1 159 ? -0.787 1.058 -26.752 1.00 51.38 159 ASP A N 1
ATOM 1186 C CA . ASP A 1 159 ? -2.147 0.557 -26.667 1.00 51.38 159 ASP A CA 1
ATOM 1187 C C . ASP A 1 159 ? -3.050 1.636 -26.067 1.00 51.38 159 ASP A C 1
ATOM 1189 O O . ASP A 1 159 ? -2.713 2.312 -25.090 1.00 51.38 159 ASP A O 1
ATOM 1193 N N . GLU A 1 160 ? -4.196 1.816 -26.708 1.00 54.75 160 GLU A N 1
ATOM 1194 C CA . GLU A 1 160 ? -5.206 2.831 -26.439 1.00 54.75 160 GLU A CA 1
ATOM 1195 C C . GLU A 1 160 ? -5.521 2.976 -24.943 1.00 54.75 160 GLU A C 1
ATOM 1197 O O . GLU A 1 160 ? -6.057 2.061 -24.339 1.00 54.75 160 GLU A O 1
ATOM 1202 N N . GLN A 1 161 ? -5.227 4.142 -24.353 1.00 59.34 161 GLN A N 1
ATOM 1203 C CA . GLN A 1 161 ? -5.867 4.719 -23.151 1.00 59.34 161 GLN A CA 1
ATOM 1204 C C . GLN A 1 161 ? -6.076 3.811 -21.912 1.00 59.34 161 GLN A C 1
ATOM 1206 O O . GLN A 1 161 ? -6.838 4.175 -21.014 1.00 59.34 161 GLN A O 1
ATOM 1211 N N . GLN A 1 162 ? -5.414 2.657 -21.802 1.00 70.69 162 GLN A N 1
ATOM 1212 C CA . GLN A 1 162 ? -5.651 1.730 -20.698 1.00 70.69 162 GLN A CA 1
ATOM 1213 C C . GLN A 1 162 ? -4.853 2.138 -19.458 1.00 70.69 162 GLN A C 1
ATOM 1215 O O . GLN A 1 162 ? -3.629 2.306 -19.470 1.00 70.69 162 GLN A O 1
ATOM 1220 N N . LEU A 1 163 ? -5.581 2.302 -18.355 1.00 83.00 163 LEU A N 1
ATOM 1221 C CA . LEU A 1 163 ? -5.010 2.589 -17.050 1.00 83.00 163 LEU A CA 1
ATOM 1222 C C . LEU A 1 163 ? -4.343 1.335 -16.466 1.00 83.00 163 LEU A C 1
ATOM 1224 O O . LEU A 1 163 ? -4.867 0.227 -16.557 1.00 83.00 163 LEU A O 1
ATOM 1228 N N . ASP A 1 164 ? -3.198 1.511 -15.808 1.00 86.62 164 ASP A N 1
ATOM 1229 C CA . ASP A 1 164 ? -2.470 0.428 -15.155 1.00 86.62 164 ASP A CA 1
ATOM 1230 C C . ASP A 1 164 ? -3.279 -0.041 -13.948 1.00 86.62 164 ASP A C 1
ATOM 1232 O O . ASP A 1 164 ? -3.476 0.701 -12.981 1.00 86.62 164 ASP A O 1
ATOM 1236 N N . LYS A 1 165 ? -3.738 -1.292 -14.000 1.00 88.88 165 LYS A N 1
ATOM 1237 C CA . LYS A 1 165 ? -4.593 -1.891 -12.972 1.00 88.88 165 LYS A CA 1
ATOM 1238 C C . LYS A 1 165 ? -3.985 -1.819 -11.568 1.00 88.88 165 LYS A C 1
ATOM 1240 O O . LYS A 1 165 ? -4.707 -1.586 -10.602 1.00 88.88 165 LYS A O 1
ATOM 1245 N N . ASN A 1 166 ? -2.675 -2.021 -11.420 1.00 89.94 166 ASN A N 1
ATOM 1246 C CA . ASN A 1 166 ? -2.045 -2.042 -10.097 1.00 89.94 166 ASN A CA 1
ATOM 1247 C C . ASN A 1 166 ? -1.931 -0.631 -9.515 1.00 89.94 166 ASN A C 1
ATOM 1249 O O . ASN A 1 166 ? -2.145 -0.438 -8.317 1.00 89.94 166 ASN A O 1
ATOM 1253 N N . LEU A 1 167 ? -1.640 0.361 -10.360 1.00 90.62 167 LEU A N 1
ATOM 1254 C CA . LEU A 1 167 ? -1.638 1.767 -9.960 1.00 90.62 167 LEU A CA 1
ATOM 1255 C C . LEU A 1 167 ? -3.053 2.266 -9.648 1.00 90.62 167 LEU A C 1
ATOM 1257 O O . LEU A 1 167 ? -3.247 2.966 -8.653 1.00 90.62 167 LEU A O 1
ATOM 1261 N N . ALA A 1 168 ? -4.047 1.840 -10.430 1.00 92.62 168 ALA A N 1
ATOM 1262 C CA . ALA A 1 168 ? -5.453 2.123 -10.163 1.00 92.62 168 ALA A CA 1
ATOM 1263 C C . ALA A 1 168 ? -5.890 1.526 -8.817 1.00 92.62 168 ALA A C 1
ATOM 1265 O O . ALA A 1 168 ? -6.534 2.208 -8.024 1.00 92.62 168 ALA A O 1
ATOM 1266 N N . ASN A 1 169 ? -5.461 0.299 -8.503 1.00 93.19 169 ASN A N 1
ATOM 1267 C CA . ASN A 1 169 ? -5.726 -0.324 -7.207 1.00 93.19 169 ASN A CA 1
ATOM 1268 C C . ASN A 1 169 ? -5.086 0.439 -6.039 1.00 93.19 169 ASN A C 1
ATOM 1270 O O . ASN A 1 169 ? -5.674 0.486 -4.964 1.00 93.19 169 ASN A O 1
ATOM 1274 N N . ILE A 1 170 ? -3.911 1.053 -6.216 1.00 94.12 170 ILE A N 1
ATOM 1275 C CA . ILE A 1 170 ? -3.313 1.904 -5.176 1.00 94.12 170 ILE A CA 1
ATOM 1276 C C . ILE A 1 170 ? -4.131 3.177 -4.966 1.00 94.12 170 ILE A C 1
ATOM 1278 O O . ILE A 1 170 ? -4.433 3.515 -3.822 1.00 94.12 170 ILE A O 1
ATOM 1282 N N . LEU A 1 171 ? -4.544 3.855 -6.040 1.00 95.19 171 LEU A N 1
ATOM 1283 C CA . LEU A 1 171 ? -5.450 5.001 -5.929 1.00 95.19 171 LEU A CA 1
ATOM 1284 C C . LEU A 1 171 ? -6.741 4.599 -5.205 1.00 95.19 171 LEU A C 1
ATOM 1286 O O . LEU A 1 171 ? -7.166 5.262 -4.261 1.00 95.19 171 LEU A O 1
ATOM 1290 N N . LEU A 1 172 ? -7.319 3.460 -5.577 1.00 95.69 172 LEU A N 1
ATOM 1291 C CA . LEU A 1 172 ? -8.538 2.962 -4.963 1.00 95.69 172 LEU A CA 1
ATOM 1292 C C . LEU A 1 172 ? -8.344 2.598 -3.483 1.00 95.69 172 LEU A C 1
ATOM 1294 O O . LEU A 1 172 ? -9.203 2.913 -2.663 1.00 95.69 172 LEU A O 1
ATOM 1298 N N . ALA A 1 173 ? -7.210 1.993 -3.123 1.00 95.38 173 ALA A N 1
ATOM 1299 C CA . ALA A 1 173 ? -6.867 1.654 -1.746 1.00 95.38 173 ALA A CA 1
ATOM 1300 C C . ALA A 1 173 ? -6.630 2.901 -0.877 1.00 95.38 173 ALA A C 1
ATOM 1302 O O . ALA A 1 173 ? -7.145 2.969 0.237 1.00 95.38 173 ALA A O 1
ATOM 1303 N N . THR A 1 174 ? -5.908 3.911 -1.383 1.00 95.25 174 THR A N 1
ATOM 1304 C CA . THR A 1 174 ? -5.714 5.193 -0.668 1.00 95.25 174 THR A CA 1
ATOM 1305 C C . THR A 1 174 ? -7.046 5.901 -0.437 1.00 95.25 174 THR A C 1
ATOM 1307 O O . THR A 1 174 ? -7.315 6.398 0.656 1.00 95.25 174 THR A O 1
ATOM 1310 N N . HIS A 1 175 ? -7.933 5.860 -1.429 1.00 95.88 175 HIS A N 1
ATOM 1311 C CA . HIS A 1 175 ? -9.280 6.380 -1.306 1.00 95.88 175 HIS A CA 1
ATOM 1312 C C . HIS A 1 175 ? -10.130 5.573 -0.317 1.00 95.88 175 HIS A C 1
ATOM 1314 O O . HIS A 1 175 ? -10.827 6.170 0.492 1.00 95.88 175 HIS A O 1
ATOM 1320 N N . ALA A 1 176 ? -10.067 4.241 -0.322 1.00 96.25 176 ALA A N 1
ATOM 1321 C CA . ALA A 1 176 ? -10.789 3.391 0.628 1.00 96.25 176 ALA A CA 1
ATOM 1322 C C . ALA A 1 176 ? -10.307 3.600 2.082 1.00 96.25 176 ALA A C 1
ATOM 1324 O O . ALA A 1 176 ? -11.100 3.550 3.026 1.00 96.25 176 ALA A O 1
ATOM 1325 N N . ALA A 1 177 ? -9.023 3.918 2.273 1.00 95.25 177 ALA A N 1
ATOM 1326 C CA . ALA A 1 177 ? -8.425 4.155 3.586 1.00 95.25 177 ALA A CA 1
ATOM 1327 C C . ALA A 1 177 ? -9.073 5.312 4.361 1.00 95.25 177 ALA A C 1
ATOM 1329 O O . ALA A 1 177 ? -9.115 5.266 5.591 1.00 95.25 177 ALA A O 1
ATOM 1330 N N . ARG A 1 178 ? -9.652 6.310 3.674 1.00 95.25 178 ARG A N 1
ATOM 1331 C CA . ARG A 1 178 ? -10.358 7.433 4.324 1.00 95.25 178 ARG A CA 1
ATOM 1332 C C . ARG A 1 178 ? -11.555 6.993 5.167 1.00 95.25 178 ARG A C 1
ATOM 1334 O O . ARG A 1 178 ? -11.968 7.723 6.064 1.00 95.25 178 ARG A O 1
ATOM 1341 N N . PHE A 1 179 ? -12.117 5.819 4.883 1.00 95.25 179 PHE A N 1
ATOM 1342 C CA . PHE A 1 179 ? -13.202 5.228 5.663 1.00 95.25 179 PHE A CA 1
ATOM 1343 C C . PHE A 1 179 ? -12.668 4.428 6.850 1.00 95.25 179 PHE A C 1
ATOM 1345 O O . PHE A 1 179 ? -13.185 4.547 7.957 1.00 95.25 179 PHE A O 1
ATOM 1352 N N . LEU A 1 180 ? -11.584 3.677 6.644 1.00 93.81 180 LEU A N 1
ATOM 1353 C CA . LEU A 1 180 ? -10.937 2.894 7.700 1.00 93.81 180 LEU A CA 1
ATOM 1354 C C . LEU A 1 180 ? -10.363 3.786 8.801 1.00 93.81 180 LEU A C 1
ATOM 1356 O O . LEU A 1 180 ? -10.572 3.518 9.980 1.00 93.81 180 LEU A O 1
ATOM 1360 N N . VAL A 1 181 ? -9.731 4.897 8.423 1.00 94.00 181 VAL A N 1
ATOM 1361 C CA . VAL A 1 181 ? -9.190 5.890 9.360 1.00 94.00 181 VAL A CA 1
ATOM 1362 C C . VAL A 1 181 ? -10.258 6.454 10.307 1.00 94.00 181 VAL A C 1
ATOM 1364 O O . VAL A 1 181 ? -9.951 6.766 11.453 1.00 94.00 181 VAL A O 1
ATOM 1367 N N . LYS A 1 182 ? -11.518 6.562 9.864 1.00 92.31 182 LYS A N 1
ATOM 1368 C CA . LYS A 1 182 ? -12.629 7.053 10.700 1.00 92.31 182 LYS A CA 1
ATOM 1369 C C . LYS A 1 182 ? -13.128 6.022 11.713 1.00 92.31 182 LYS A C 1
ATOM 1371 O O . LYS A 1 182 ? -13.816 6.390 12.658 1.00 92.31 182 LYS A O 1
ATOM 1376 N N . VAL A 1 183 ? -12.842 4.744 11.477 1.00 92.12 183 VAL A N 1
ATOM 1377 C CA . VAL A 1 183 ? -13.336 3.617 12.277 1.00 92.12 183 VAL A CA 1
ATOM 1378 C C . VAL A 1 183 ? -12.280 3.089 13.243 1.00 92.12 183 VAL A C 1
ATOM 1380 O O . VAL A 1 183 ? -12.641 2.545 14.284 1.00 92.12 183 VAL A O 1
ATOM 1383 N N . LEU A 1 184 ? -10.997 3.245 12.914 1.00 90.31 184 LEU A N 1
ATOM 1384 C CA . LEU A 1 184 ? -9.899 2.840 13.785 1.00 90.31 184 LEU A CA 1
ATOM 1385 C C . LEU A 1 184 ? -9.855 3.711 15.055 1.00 90.31 184 LEU A C 1
ATOM 1387 O O . LEU A 1 184 ? -9.874 4.942 14.943 1.00 90.31 184 LEU A O 1
ATOM 1391 N N . PRO A 1 185 ? -9.803 3.103 16.254 1.00 84.81 185 PRO A N 1
ATOM 1392 C CA . PRO A 1 185 ? -9.907 3.834 17.512 1.00 84.81 185 PRO A CA 1
ATOM 1393 C C . PRO A 1 185 ? -8.632 4.603 17.872 1.00 84.81 185 PRO A C 1
ATOM 1395 O O . PRO A 1 185 ? -8.737 5.688 18.439 1.00 84.81 185 PRO A O 1
ATOM 1398 N N . SER A 1 186 ? -7.445 4.081 17.547 1.00 88.75 186 SER A N 1
ATOM 1399 C CA . SER A 1 186 ? -6.168 4.692 17.934 1.00 88.75 186 SER A CA 1
ATOM 1400 C C . SER A 1 186 ? -5.502 5.452 16.783 1.00 88.75 186 SER A C 1
ATOM 1402 O O . SER A 1 186 ? -5.471 4.970 15.649 1.00 88.75 186 SER A O 1
ATOM 1404 N N . GLU A 1 187 ? -4.901 6.613 17.070 1.00 87.50 187 GLU A N 1
ATOM 1405 C CA . GLU A 1 187 ? -4.037 7.330 16.112 1.00 87.50 187 GLU A CA 1
ATOM 1406 C C . GLU A 1 187 ? -2.860 6.464 15.656 1.00 87.50 187 GLU A C 1
ATOM 1408 O O . GLU A 1 187 ? -2.525 6.445 14.473 1.00 87.50 187 GLU A O 1
ATOM 1413 N N . PHE A 1 188 ? -2.323 5.639 16.558 1.00 87.75 188 PHE A N 1
ATOM 1414 C CA . PHE A 1 188 ? -1.273 4.684 16.221 1.00 87.75 188 PHE A CA 1
ATOM 1415 C C . PHE A 1 188 ? -1.724 3.703 15.130 1.00 87.75 188 PHE A C 1
ATOM 1417 O O . PHE A 1 188 ? -0.998 3.459 14.172 1.00 87.75 188 PHE A O 1
ATOM 1424 N N . GLU A 1 189 ? -2.936 3.154 15.225 1.00 88.94 189 GLU A N 1
ATOM 1425 C CA . GLU A 1 189 ? -3.451 2.207 14.226 1.00 88.94 189 GLU A CA 1
ATOM 1426 C C . GLU A 1 189 ? -3.695 2.884 12.875 1.00 88.94 189 GLU A C 1
ATOM 1428 O O . GLU A 1 189 ? -3.425 2.291 11.827 1.00 88.94 189 GLU A O 1
ATOM 1433 N N . LYS A 1 190 ? -4.159 4.139 12.888 1.00 92.00 190 LYS A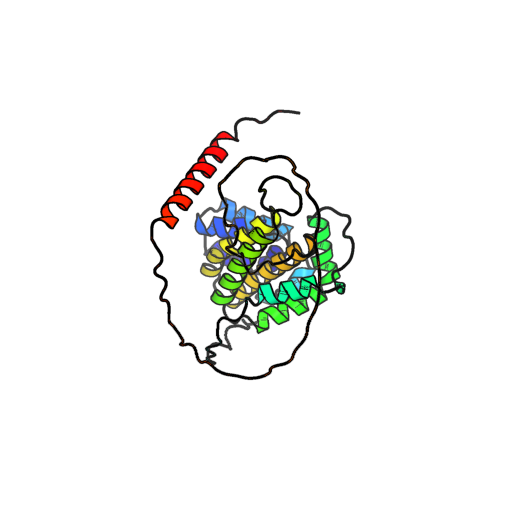 N 1
ATOM 1434 C CA . LYS A 1 190 ? -4.320 4.956 11.676 1.00 92.00 190 LYS A CA 1
ATOM 1435 C C . LYS A 1 190 ? -2.967 5.208 11.010 1.00 92.00 190 LYS A C 1
ATOM 1437 O O . LYS A 1 190 ? -2.846 5.040 9.798 1.00 92.00 190 LYS A O 1
ATOM 1442 N N . GLU A 1 191 ? -1.945 5.551 11.791 1.00 91.75 191 GLU A N 1
ATOM 1443 C CA . GLU A 1 191 ? -0.566 5.708 11.323 1.00 91.75 191 GLU A CA 1
ATOM 1444 C C . GLU A 1 191 ? -0.046 4.406 10.694 1.00 91.75 191 GLU A C 1
ATOM 1446 O O . GLU A 1 191 ? 0.457 4.417 9.568 1.00 91.75 191 GLU A O 1
ATOM 1451 N N . GLN A 1 192 ? -0.221 3.266 11.369 1.00 90.31 192 GLN A N 1
ATOM 1452 C CA . GLN A 1 1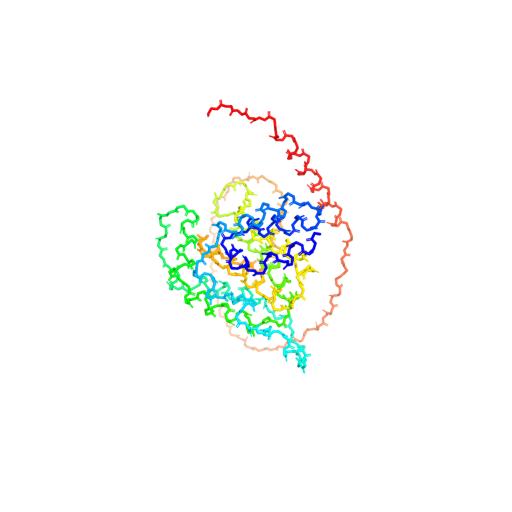92 ? 0.205 1.962 10.853 1.00 90.31 192 GLN A CA 1
ATOM 1453 C C . GLN A 1 192 ? -0.500 1.584 9.543 1.00 90.31 192 GLN A C 1
ATOM 1455 O O . GLN A 1 192 ? 0.147 1.098 8.612 1.00 90.31 192 GLN A O 1
ATOM 1460 N N . LEU A 1 193 ? -1.802 1.853 9.424 1.00 92.75 193 LEU A N 1
ATOM 1461 C CA . LEU A 1 193 ? -2.551 1.652 8.183 1.00 92.75 193 LEU A CA 1
ATOM 1462 C C . LEU A 1 193 ? -1.952 2.468 7.025 1.00 92.75 193 LEU A C 1
ATOM 1464 O O . LEU A 1 193 ? -1.767 1.951 5.922 1.00 92.75 193 LEU A O 1
ATOM 1468 N N . LEU A 1 194 ? -1.627 3.737 7.268 1.00 94.62 194 LEU A N 1
ATOM 1469 C CA . LEU A 1 194 ? -1.075 4.625 6.245 1.00 94.62 194 LEU A CA 1
ATOM 1470 C C . LEU A 1 194 ? 0.341 4.218 5.836 1.00 94.62 194 LEU A C 1
ATOM 1472 O O . LEU A 1 194 ? 0.657 4.231 4.645 1.00 94.62 194 LEU A O 1
ATOM 1476 N N . LYS A 1 195 ? 1.159 3.759 6.788 1.00 92.94 195 LYS A N 1
ATOM 1477 C CA . LYS A 1 195 ? 2.462 3.145 6.500 1.00 92.94 195 LYS A CA 1
ATOM 1478 C C . LYS A 1 195 ? 2.316 1.886 5.640 1.00 92.94 195 LYS A C 1
ATOM 1480 O O . LYS A 1 195 ? 3.096 1.712 4.706 1.00 92.94 195 LYS A O 1
ATOM 1485 N N . ALA A 1 196 ? 1.303 1.048 5.882 1.00 91.62 196 ALA A N 1
ATOM 1486 C CA . ALA A 1 196 ? 1.029 -0.136 5.059 1.00 91.62 196 ALA A CA 1
ATOM 1487 C C . ALA A 1 196 ? 0.694 0.227 3.607 1.00 91.62 196 ALA A C 1
ATOM 1489 O O . ALA A 1 196 ? 1.236 -0.360 2.664 1.00 91.62 196 ALA A O 1
ATOM 1490 N N . ILE A 1 197 ? -0.161 1.232 3.420 1.00 94.19 197 ILE A N 1
ATOM 1491 C CA . ILE A 1 197 ? -0.541 1.732 2.094 1.00 94.19 197 ILE A CA 1
ATOM 1492 C C . ILE A 1 197 ? 0.669 2.337 1.381 1.00 94.19 197 ILE A C 1
ATOM 1494 O O . ILE A 1 197 ? 0.901 2.047 0.207 1.00 94.19 197 ILE A O 1
ATOM 1498 N N . TRP A 1 198 ? 1.470 3.133 2.089 1.00 95.00 198 TRP A N 1
ATOM 1499 C CA . TRP A 1 198 ? 2.682 3.733 1.541 1.00 95.00 198 TRP A CA 1
ATOM 1500 C C . TRP A 1 198 ? 3.701 2.669 1.105 1.00 95.00 198 TRP A C 1
ATOM 1502 O O . TRP A 1 198 ? 4.242 2.734 -0.000 1.00 95.00 198 TRP A O 1
ATOM 1512 N N . MET A 1 199 ? 3.911 1.637 1.927 1.00 91.88 199 MET A N 1
ATOM 1513 C CA . MET A 1 199 ? 4.783 0.505 1.596 1.00 91.88 199 MET A CA 1
ATOM 1514 C C . MET A 1 199 ? 4.284 -0.250 0.362 1.00 91.88 199 MET A C 1
ATOM 1516 O O . MET A 1 199 ? 5.078 -0.559 -0.528 1.00 91.88 199 MET A O 1
ATOM 1520 N N . SER A 1 200 ? 2.971 -0.485 0.272 1.00 91.31 200 SER A N 1
ATOM 1521 C CA . SER A 1 200 ? 2.334 -1.087 -0.907 1.00 91.31 200 SER A CA 1
ATOM 1522 C C . SER A 1 200 ? 2.601 -0.249 -2.158 1.00 91.31 200 SER A C 1
ATOM 1524 O O . SER A 1 200 ? 3.007 -0.776 -3.192 1.00 91.31 200 SER A O 1
ATOM 1526 N N . LEU A 1 201 ? 2.422 1.072 -2.059 1.00 94.38 201 LEU A N 1
ATOM 1527 C CA . LEU A 1 201 ? 2.640 2.015 -3.154 1.00 94.38 201 LEU A CA 1
ATOM 1528 C C . LEU A 1 201 ? 4.082 1.951 -3.657 1.00 94.38 201 LEU A C 1
ATOM 1530 O O . LEU A 1 201 ? 4.300 1.808 -4.860 1.00 94.38 201 LEU A O 1
ATOM 1534 N N . VAL A 1 202 ? 5.065 2.019 -2.758 1.00 93.88 202 VAL A N 1
ATOM 1535 C CA . VAL A 1 202 ? 6.483 1.957 -3.135 1.00 93.88 202 VAL A CA 1
ATOM 1536 C C . VAL A 1 202 ? 6.837 0.609 -3.751 1.00 93.88 202 VAL A C 1
ATOM 1538 O O . VAL A 1 202 ? 7.513 0.568 -4.779 1.00 93.88 202 VAL A O 1
ATOM 1541 N N . ALA A 1 203 ? 6.374 -0.493 -3.165 1.00 91.31 203 ALA A N 1
ATOM 1542 C CA . ALA A 1 203 ? 6.662 -1.822 -3.683 1.00 91.31 203 ALA A CA 1
ATOM 1543 C C . ALA A 1 203 ? 6.091 -2.000 -5.102 1.00 91.31 203 ALA A C 1
ATOM 1545 O O . ALA A 1 203 ? 6.812 -2.427 -6.005 1.00 91.31 203 ALA A O 1
ATOM 1546 N N . ILE A 1 204 ? 4.847 -1.572 -5.336 1.00 91.31 204 ILE A N 1
ATOM 1547 C CA . ILE A 1 204 ? 4.222 -1.591 -6.665 1.00 91.31 204 ILE A CA 1
ATOM 1548 C C . ILE A 1 204 ? 4.958 -0.659 -7.634 1.00 91.31 204 ILE A C 1
ATOM 1550 O O . ILE A 1 204 ? 5.229 -1.055 -8.765 1.00 91.31 204 ILE A O 1
ATOM 1554 N N . PHE A 1 205 ? 5.351 0.541 -7.202 1.00 92.44 205 PHE A N 1
ATOM 1555 C CA . PHE A 1 205 ? 6.144 1.463 -8.017 1.00 92.44 205 PHE A CA 1
ATOM 1556 C C . PHE A 1 205 ? 7.468 0.837 -8.479 1.00 92.44 205 PHE A C 1
ATOM 1558 O O . PHE A 1 205 ? 7.843 0.976 -9.645 1.00 92.44 205 PHE A O 1
ATOM 1565 N N . VAL A 1 206 ? 8.162 0.113 -7.595 1.00 91.88 206 VAL A N 1
ATOM 1566 C CA . VAL A 1 206 ? 9.404 -0.599 -7.929 1.00 91.88 206 VAL A CA 1
ATOM 1567 C C . VAL A 1 206 ? 9.142 -1.736 -8.914 1.00 91.88 206 VAL A C 1
ATOM 1569 O O . VAL A 1 206 ? 9.816 -1.808 -9.943 1.00 91.88 206 VAL A O 1
ATOM 1572 N N . VAL A 1 207 ? 8.139 -2.578 -8.647 1.00 89.88 207 VAL A N 1
ATOM 1573 C CA . VAL A 1 207 ? 7.765 -3.710 -9.515 1.00 89.88 207 VAL A CA 1
ATOM 1574 C C . VAL A 1 207 ? 7.352 -3.247 -10.915 1.00 89.88 207 VAL A C 1
ATOM 1576 O O . VAL A 1 207 ? 7.692 -3.902 -11.898 1.00 89.88 207 VAL A O 1
ATOM 1579 N N . GLN A 1 208 ? 6.696 -2.089 -11.018 1.00 87.75 208 GLN A N 1
ATOM 1580 C CA . GLN A 1 208 ? 6.302 -1.460 -12.283 1.00 87.75 208 GLN A CA 1
ATOM 1581 C C . GLN A 1 208 ? 7.463 -0.746 -13.002 1.00 87.75 208 GLN A C 1
ATOM 1583 O O . GLN A 1 208 ? 7.257 0.042 -13.926 1.00 87.75 208 GLN A O 1
ATOM 1588 N N . GLY A 1 209 ? 8.713 -0.969 -12.590 1.00 88.50 209 GLY A N 1
ATOM 1589 C CA . GLY A 1 209 ? 9.880 -0.379 -13.244 1.00 88.50 209 GLY A CA 1
ATOM 1590 C C . GLY A 1 209 ? 9.994 1.130 -13.019 1.00 88.50 209 GLY A C 1
ATOM 1591 O O . GLY A 1 209 ? 10.426 1.857 -13.919 1.00 88.50 209 GLY A O 1
ATOM 1592 N N . ARG A 1 210 ? 9.573 1.600 -11.837 1.00 91.50 210 ARG A N 1
ATOM 1593 C CA . ARG A 1 210 ? 9.781 2.957 -11.303 1.00 91.50 210 ARG A CA 1
ATOM 1594 C C . ARG A 1 210 ? 9.447 4.055 -12.319 1.00 91.50 210 ARG A C 1
ATOM 1596 O O . ARG A 1 210 ? 10.360 4.765 -12.744 1.00 91.50 210 ARG A O 1
ATOM 1603 N N . PRO A 1 211 ? 8.188 4.184 -12.778 1.00 88.19 211 PRO A N 1
ATOM 1604 C CA . PRO A 1 211 ? 7.779 5.158 -13.793 1.00 88.19 211 PRO A CA 1
ATOM 1605 C C . PRO A 1 211 ? 8.142 6.609 -13.496 1.00 88.19 211 PRO A C 1
ATOM 1607 O O . PRO A 1 211 ? 8.441 6.992 -12.367 1.00 88.19 211 PRO A O 1
ATOM 1610 N N . ARG A 1 212 ? 8.224 7.415 -14.562 1.00 86.44 212 ARG A N 1
ATOM 1611 C CA . ARG A 1 212 ? 8.622 8.819 -14.448 1.00 86.44 212 ARG A CA 1
ATOM 1612 C C . ARG A 1 212 ? 7.407 9.603 -13.985 1.00 86.44 212 ARG A C 1
ATOM 1614 O O . ARG A 1 212 ? 6.387 9.582 -14.656 1.00 86.44 212 ARG A O 1
ATOM 1621 N N . LEU A 1 213 ? 7.547 10.322 -12.880 1.00 84.38 213 LEU A N 1
ATOM 1622 C CA . LEU A 1 213 ? 6.502 11.210 -12.390 1.00 84.38 213 LEU A CA 1
ATOM 1623 C C . LEU A 1 213 ? 6.584 12.540 -13.143 1.00 84.38 213 LEU A C 1
ATOM 1625 O O . LEU A 1 213 ? 7.590 13.249 -13.056 1.00 84.38 213 LEU A O 1
ATOM 1629 N N . ILE A 1 214 ? 5.540 12.874 -13.896 1.00 78.31 214 ILE A N 1
ATOM 1630 C CA . ILE A 1 214 ? 5.438 14.145 -14.620 1.00 78.31 214 ILE A CA 1
ATOM 1631 C C . ILE A 1 214 ? 4.605 15.106 -13.768 1.00 78.31 214 ILE A C 1
ATOM 1633 O O . ILE A 1 214 ? 3.387 15.150 -13.853 1.00 78.31 214 ILE A O 1
ATOM 1637 N N . THR A 1 215 ? 5.267 15.887 -12.916 1.00 67.81 215 THR A N 1
ATOM 1638 C CA . THR A 1 215 ? 4.610 16.838 -11.995 1.00 67.81 215 THR A CA 1
ATOM 1639 C C . THR A 1 215 ? 4.129 18.128 -12.664 1.00 67.81 215 THR A C 1
ATOM 1641 O O . THR A 1 215 ? 3.502 18.960 -12.014 1.00 67.81 215 THR A O 1
ATOM 1644 N N . ARG A 1 216 ? 4.413 18.308 -13.959 1.00 55.62 216 ARG A N 1
ATOM 1645 C CA . ARG A 1 216 ? 3.878 19.385 -14.793 1.00 55.62 216 ARG A CA 1
ATOM 1646 C C . ARG A 1 216 ? 3.128 18.764 -15.957 1.00 55.62 216 ARG A C 1
ATOM 1648 O O . ARG A 1 216 ? 3.751 18.334 -16.923 1.00 55.62 216 ARG A O 1
ATOM 1655 N N . ILE A 1 217 ? 1.802 18.747 -15.881 1.00 46.34 217 ILE A N 1
ATOM 1656 C CA . ILE A 1 217 ? 0.996 18.686 -17.096 1.00 46.34 217 ILE A CA 1
ATOM 1657 C C . ILE A 1 217 ? 1.209 20.050 -17.747 1.00 46.34 217 ILE A C 1
ATOM 1659 O O . ILE A 1 217 ? 0.615 21.038 -17.325 1.00 46.34 217 ILE A O 1
ATOM 1663 N N . SER A 1 218 ? 2.154 20.149 -18.679 1.00 35.97 218 SER A N 1
ATOM 1664 C CA . SER A 1 218 ? 2.265 21.341 -19.510 1.00 35.97 218 SER A CA 1
ATOM 1665 C C . SER A 1 218 ? 0.942 21.464 -20.255 1.00 35.97 218 SER A C 1
ATOM 1667 O O . SER A 1 218 ? 0.648 20.656 -21.134 1.00 35.97 218 SER A O 1
ATOM 1669 N N . SER A 1 219 ? 0.120 22.439 -19.880 1.00 38.78 219 SER A N 1
ATOM 1670 C CA . SER A 1 219 ? -1.044 22.881 -20.645 1.00 38.78 219 SER A CA 1
ATOM 1671 C C . SER A 1 219 ? -0.559 23.563 -21.927 1.00 38.78 219 SER A C 1
ATOM 1673 O O . SER A 1 219 ? -0.637 24.777 -22.084 1.00 38.78 219 SER A O 1
ATOM 1675 N N . SER A 1 220 ? 0.042 22.775 -22.810 1.00 38.53 220 SER A N 1
ATOM 1676 C CA . SER A 1 220 ? 0.514 23.181 -24.127 1.00 38.53 220 SER A CA 1
ATOM 1677 C C . SER A 1 220 ? 0.400 21.989 -25.074 1.00 38.53 220 SER A C 1
ATOM 1679 O O . SER A 1 220 ? 1.376 21.523 -25.654 1.00 38.53 220 SER A O 1
ATOM 1681 N N . GLN A 1 221 ? -0.811 21.461 -25.201 1.00 34.59 221 GLN A N 1
ATOM 1682 C CA . GLN A 1 221 ? -1.264 20.998 -26.502 1.00 34.59 221 GLN A CA 1
ATOM 1683 C C . GLN A 1 221 ? -2.383 21.946 -26.906 1.00 34.59 221 GLN A C 1
ATOM 1685 O O . GLN A 1 221 ? -3.553 21.725 -26.611 1.00 34.59 221 GLN A O 1
ATOM 1690 N N . SER A 1 222 ? -1.997 23.056 -27.534 1.00 31.41 222 SER A N 1
ATOM 1691 C CA . SER A 1 222 ? -2.886 23.703 -28.485 1.00 31.41 222 SER A CA 1
ATOM 1692 C C . SER A 1 222 ? -3.156 22.665 -29.568 1.00 31.41 222 SER A C 1
ATOM 1694 O O . SER A 1 222 ? -2.281 22.367 -30.381 1.00 31.41 222 SER A O 1
ATOM 1696 N N . VAL A 1 223 ? -4.339 22.060 -29.535 1.00 32.25 223 VAL A N 1
ATOM 1697 C CA . VAL A 1 223 ? -4.890 21.392 -30.707 1.00 32.25 223 VAL A CA 1
ATOM 1698 C C . VAL A 1 223 ? -5.139 22.514 -31.706 1.00 32.25 223 VAL A C 1
ATOM 1700 O O . VAL A 1 223 ? -6.148 23.210 -31.631 1.00 32.25 223 VAL A O 1
ATOM 1703 N N . THR A 1 224 ? -4.174 22.762 -32.586 1.00 29.78 224 THR A N 1
ATOM 1704 C CA . THR A 1 224 ? -4.450 23.504 -33.809 1.00 29.78 224 THR A CA 1
ATOM 1705 C C . THR A 1 224 ? -5.309 22.582 -34.657 1.00 29.78 224 THR A C 1
ATOM 1707 O O . THR A 1 224 ? -4.816 21.637 -35.273 1.00 29.78 224 THR A O 1
ATOM 1710 N N . ALA A 1 225 ? -6.617 22.811 -34.601 1.00 37.94 225 ALA A N 1
ATOM 1711 C CA . ALA A 1 225 ? -7.500 22.428 -35.679 1.00 37.94 225 ALA A CA 1
ATOM 1712 C C . ALA A 1 225 ? -7.044 23.217 -36.908 1.00 37.94 225 ALA A C 1
ATOM 1714 O O . ALA A 1 225 ? -7.189 24.431 -36.926 1.00 37.94 225 ALA A O 1
ATOM 1715 N N . ASP A 1 226 ? -6.373 22.548 -37.839 1.00 32.12 226 ASP A N 1
ATOM 1716 C CA . ASP A 1 226 ? -6.627 22.698 -39.269 1.00 32.12 226 ASP A CA 1
ATOM 1717 C C . ASP A 1 226 ? -5.840 21.642 -40.044 1.00 32.12 226 ASP A C 1
ATOM 1719 O O . ASP A 1 226 ? -4.695 21.306 -39.735 1.00 32.12 226 ASP A O 1
ATOM 1723 N N . GLY A 1 227 ? -6.545 21.031 -40.990 1.00 29.78 227 GLY A N 1
ATOM 1724 C CA . GLY A 1 227 ? -6.107 19.869 -41.734 1.00 29.78 227 GLY A CA 1
ATOM 1725 C C . GLY A 1 227 ? -5.396 20.182 -43.048 1.00 29.78 227 GLY A C 1
ATOM 1726 O O . GLY A 1 227 ? -5.311 21.316 -43.503 1.00 29.78 227 GLY A O 1
ATOM 1727 N N . PHE A 1 228 ? -5.024 19.062 -43.667 1.00 28.86 228 PHE A N 1
ATOM 1728 C CA . PHE A 1 228 ? -4.540 18.821 -45.028 1.00 28.86 228 PHE A CA 1
ATOM 1729 C C . PHE A 1 228 ? -3.028 18.926 -45.302 1.00 28.86 228 PHE A C 1
ATOM 1731 O O . PHE A 1 228 ? -2.394 19.932 -44.993 1.00 28.86 228 PHE A O 1
ATOM 1738 N N . PRO A 1 229 ? -2.442 17.880 -45.930 1.00 31.27 229 PRO A N 1
ATOM 1739 C CA . PRO A 1 229 ? -1.075 17.903 -46.424 1.00 31.27 229 PRO A CA 1
ATOM 1740 C C . PRO A 1 229 ? -1.039 18.565 -47.807 1.00 31.27 229 PRO A C 1
ATOM 1742 O O . PRO A 1 229 ? -1.798 18.181 -48.697 1.00 31.27 229 PRO A O 1
ATOM 1745 N N . GLN A 1 230 ? -0.122 19.510 -48.007 1.00 28.50 230 GLN A N 1
ATOM 1746 C CA . GLN A 1 230 ? 0.277 19.937 -49.345 1.00 28.50 230 GLN A CA 1
ATOM 1747 C C . GLN A 1 230 ? 1.737 19.575 -49.604 1.00 28.50 230 GLN A C 1
ATOM 1749 O O . GLN A 1 230 ? 2.622 19.771 -48.770 1.00 28.50 230 GLN A O 1
ATOM 1754 N N . GLU A 1 231 ? 1.926 18.959 -50.764 1.00 28.66 231 GLU A N 1
ATOM 1755 C CA . GLU A 1 231 ? 3.181 18.491 -51.323 1.00 28.66 231 GLU A CA 1
ATOM 1756 C C . GLU A 1 231 ? 4.154 19.638 -51.639 1.00 28.66 231 GLU A C 1
ATOM 1758 O O . GLU A 1 231 ? 3.757 20.764 -51.914 1.00 28.66 231 GLU A O 1
ATOM 1763 N N . LYS A 1 232 ? 5.439 19.266 -51.594 1.00 32.16 232 LYS A N 1
ATOM 1764 C CA . LYS A 1 232 ? 6.640 19.852 -52.211 1.00 32.16 232 LYS A CA 1
ATOM 1765 C C . LYS A 1 232 ? 6.478 21.142 -53.026 1.00 32.16 232 LYS A C 1
ATOM 1767 O O . LYS A 1 232 ? 5.848 21.128 -54.073 1.00 32.16 232 LYS A O 1
ATOM 1772 N N . GLU A 1 233 ? 7.346 22.105 -52.722 1.00 29.80 233 GLU A N 1
ATOM 1773 C CA . GLU A 1 233 ? 8.111 22.792 -53.764 1.00 29.80 233 GLU A CA 1
ATOM 1774 C C . GLU A 1 233 ? 9.495 23.211 -53.253 1.00 29.80 233 GLU A C 1
ATOM 1776 O O . GLU A 1 233 ? 9.727 23.426 -52.063 1.00 29.80 233 GLU A O 1
ATOM 1781 N N . GLN A 1 234 ? 10.440 23.184 -54.181 1.00 31.08 234 GLN A N 1
ATOM 1782 C CA . GLN A 1 234 ? 11.882 23.138 -54.017 1.00 31.08 234 GLN A CA 1
ATOM 1783 C C . GLN A 1 234 ? 12.443 24.309 -54.827 1.00 31.08 234 GLN A C 1
ATOM 1785 O O . GLN A 1 234 ? 12.356 24.249 -56.041 1.00 31.08 234 GLN A O 1
ATOM 1790 N N . GLU A 1 235 ? 13.028 25.326 -54.190 1.00 29.69 235 GLU A N 1
ATOM 1791 C CA . GLU A 1 235 ? 13.852 26.376 -54.833 1.00 29.69 235 GLU A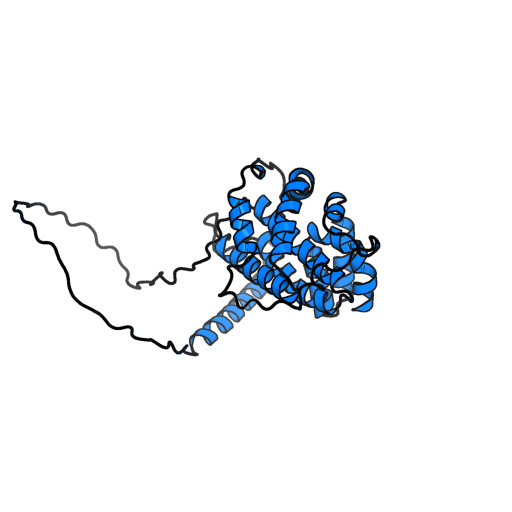 CA 1
ATOM 1792 C C . GLU A 1 235 ? 14.647 27.090 -53.719 1.00 29.69 235 GLU A C 1
ATOM 1794 O O . GLU A 1 235 ? 14.078 27.621 -52.773 1.00 29.69 235 GLU A O 1
ATOM 1799 N N . SER A 1 236 ? 15.936 26.801 -53.530 1.00 27.70 236 SER A N 1
ATOM 1800 C CA . SER A 1 236 ? 17.134 27.314 -54.218 1.00 27.70 236 SER A CA 1
ATOM 1801 C C . SER A 1 236 ? 17.551 28.744 -53.835 1.00 27.70 236 SER A C 1
ATOM 1803 O O . SER A 1 236 ? 16.901 29.712 -54.200 1.00 27.70 236 SER A O 1
ATOM 1805 N N . SER A 1 237 ? 18.729 28.809 -53.198 1.00 27.45 237 SER A N 1
ATOM 1806 C CA . SER A 1 237 ? 19.767 29.854 -53.258 1.00 27.45 237 SER A CA 1
ATOM 1807 C C . SER A 1 237 ? 19.417 31.309 -52.909 1.00 27.45 237 SER A C 1
ATOM 1809 O O . SER A 1 237 ? 18.617 31.948 -53.573 1.00 27.45 237 SER A O 1
ATOM 1811 N N . VAL A 1 238 ? 20.166 31.889 -51.966 1.00 30.56 238 VAL A N 1
ATOM 1812 C CA . VAL A 1 238 ? 21.304 32.808 -52.213 1.00 30.56 238 VAL A CA 1
ATOM 1813 C C . VAL A 1 238 ? 21.679 33.463 -50.871 1.00 30.56 238 VAL A C 1
ATOM 1815 O O . VAL A 1 238 ? 20.884 34.166 -50.257 1.00 30.56 238 VAL A O 1
ATOM 1818 N N . THR A 1 239 ? 22.912 33.243 -50.415 1.00 31.81 239 THR A N 1
ATOM 1819 C CA . THR A 1 239 ? 23.651 34.159 -49.523 1.00 31.81 239 THR A CA 1
ATOM 1820 C C . THR A 1 239 ? 24.386 35.178 -50.399 1.00 31.81 239 THR A C 1
ATOM 1822 O O . THR A 1 239 ? 24.764 34.820 -51.518 1.00 31.81 239 THR A O 1
ATOM 1825 N N . PRO A 1 240 ? 24.623 36.428 -49.944 1.00 37.88 240 PRO A N 1
ATOM 1826 C CA . PRO A 1 240 ? 25.930 36.697 -49.325 1.00 37.88 240 PRO A CA 1
ATOM 1827 C C . PRO A 1 240 ? 26.018 37.848 -48.278 1.00 37.88 240 PRO A C 1
ATOM 1829 O O . PRO A 1 240 ? 25.345 38.864 -48.373 1.00 37.88 240 PRO A O 1
ATOM 1832 N N . VAL A 1 241 ? 26.995 37.674 -47.371 1.00 29.16 241 VAL A N 1
ATOM 1833 C CA . VAL A 1 241 ? 28.062 38.633 -46.967 1.00 29.16 241 VAL A CA 1
ATOM 1834 C C . VAL A 1 241 ? 27.820 39.732 -45.895 1.00 29.16 241 VAL A C 1
ATOM 1836 O O . VAL A 1 241 ? 27.179 40.743 -46.135 1.00 29.16 241 VAL A O 1
ATOM 1839 N N . VAL A 1 242 ? 28.475 39.490 -44.738 1.00 29.84 242 VAL A N 1
ATOM 1840 C CA . VAL A 1 242 ? 29.443 40.296 -43.926 1.00 29.84 242 VAL A CA 1
ATOM 1841 C C . VAL A 1 242 ? 29.133 41.747 -43.494 1.00 29.84 242 VAL A C 1
ATOM 1843 O O . VAL A 1 242 ? 29.021 42.626 -44.336 1.00 29.84 242 VAL A O 1
ATOM 1846 N N . ALA A 1 243 ? 29.189 41.995 -42.168 1.00 28.69 243 ALA A N 1
ATOM 1847 C CA . ALA A 1 243 ? 30.114 42.914 -41.442 1.00 28.69 243 ALA A CA 1
ATOM 1848 C C . ALA A 1 243 ? 29.530 43.299 -40.056 1.00 28.69 243 ALA A C 1
ATOM 1850 O O . ALA A 1 243 ? 28.425 43.818 -39.969 1.00 28.69 243 ALA A O 1
ATOM 1851 N N . GLU A 1 244 ? 30.143 42.842 -38.957 1.00 27.02 244 GLU A N 1
ATOM 1852 C CA . GLU A 1 244 ? 30.869 43.654 -37.950 1.00 27.02 244 GLU A CA 1
ATOM 1853 C C . GLU A 1 244 ? 30.118 44.855 -37.336 1.00 27.02 244 GLU A C 1
ATOM 1855 O O . GLU A 1 244 ? 29.938 45.890 -37.967 1.00 27.02 244 GLU A O 1
ATOM 1860 N N . SER A 1 245 ? 29.803 44.789 -36.037 1.00 29.12 245 SER A N 1
ATOM 1861 C CA . SER A 1 245 ? 30.554 45.494 -34.975 1.00 29.12 245 SER A CA 1
ATOM 1862 C C . SER A 1 245 ? 29.747 45.661 -33.675 1.00 29.12 245 SER A C 1
ATOM 1864 O O . SER A 1 245 ? 28.539 45.458 -33.606 1.00 29.12 245 SER A O 1
ATOM 1866 N N . GLU A 1 246 ? 30.527 45.926 -32.637 1.00 27.44 246 GLU A N 1
ATOM 1867 C CA . GLU A 1 246 ? 30.319 45.941 -31.192 1.00 27.44 246 GLU A CA 1
ATOM 1868 C C . GLU A 1 246 ? 29.203 46.860 -30.662 1.00 27.44 246 GLU A C 1
ATOM 1870 O O . GLU A 1 246 ? 28.800 47.822 -31.309 1.00 27.44 246 GLU A O 1
ATOM 1875 N N . GLY A 1 247 ? 28.780 46.637 -29.409 1.00 28.41 247 GLY A N 1
ATOM 1876 C CA . GLY A 1 247 ? 28.059 47.667 -28.654 1.00 28.41 247 GLY A CA 1
ATOM 1877 C C . GLY A 1 247 ? 27.295 47.160 -27.438 1.00 28.41 247 GLY A C 1
ATOM 1878 O O . GLY A 1 247 ? 26.173 46.679 -27.544 1.00 28.41 247 GLY A O 1
ATOM 1879 N N . VAL A 1 248 ? 27.921 47.289 -26.276 1.00 28.69 248 VAL A N 1
ATOM 1880 C CA . VAL A 1 248 ? 27.417 46.953 -24.943 1.00 28.69 248 VAL A CA 1
ATOM 1881 C C . VAL A 1 248 ? 26.584 48.110 -24.353 1.00 28.69 248 VAL A C 1
ATOM 1883 O O . VAL A 1 248 ? 26.865 49.273 -24.610 1.00 28.69 248 VAL A O 1
ATOM 1886 N N . GLU A 1 249 ? 25.635 47.728 -23.490 1.00 28.33 249 GLU A N 1
ATOM 1887 C CA . GLU A 1 249 ? 25.053 48.460 -22.346 1.00 28.33 249 GLU A CA 1
ATOM 1888 C C . GLU A 1 249 ? 23.686 49.188 -22.424 1.00 28.33 249 GLU A C 1
ATOM 1890 O O . GLU A 1 249 ? 23.521 50.272 -22.965 1.00 28.33 249 GLU A O 1
ATOM 1895 N N . GLN A 1 250 ? 22.755 48.566 -21.679 1.00 27.09 250 GLN A N 1
ATOM 1896 C CA . GLN A 1 250 ? 21.909 49.106 -20.602 1.00 27.09 250 GLN A CA 1
ATOM 1897 C C . GLN A 1 250 ? 20.741 50.063 -20.895 1.00 27.09 250 GLN A C 1
ATOM 1899 O O . GLN A 1 250 ? 20.892 51.225 -21.247 1.00 27.09 250 GLN A O 1
ATOM 1904 N N . GLY A 1 251 ? 19.564 49.589 -20.463 1.00 25.08 251 GLY A N 1
ATOM 1905 C CA . GLY A 1 251 ? 18.525 50.418 -19.859 1.00 25.08 251 GLY A CA 1
ATOM 1906 C C . GLY A 1 251 ? 17.129 50.114 -20.383 1.00 25.08 251 GLY A C 1
ATOM 1907 O O . GLY A 1 251 ? 16.814 50.472 -21.506 1.00 25.08 251 GLY A O 1
ATOM 1908 N N . SER A 1 252 ? 16.271 49.502 -19.561 1.00 27.36 252 SER A N 1
ATOM 1909 C CA . SER A 1 252 ? 14.906 50.000 -19.322 1.00 27.36 252 SER A CA 1
ATOM 1910 C C . SER A 1 252 ? 14.099 49.030 -18.457 1.00 27.36 252 SER A C 1
ATOM 1912 O O . SER A 1 252 ? 14.084 47.816 -18.644 1.00 27.36 252 SER A O 1
ATOM 1914 N N . THR A 1 253 ? 13.435 49.623 -17.480 1.00 32.56 253 THR A N 1
ATOM 1915 C CA . THR A 1 253 ? 12.511 49.063 -16.505 1.00 32.56 253 THR A CA 1
ATOM 1916 C C . THR A 1 253 ? 11.214 48.584 -17.162 1.00 32.56 253 THR A C 1
ATOM 1918 O O . THR A 1 253 ? 10.687 49.217 -18.075 1.00 32.56 253 THR A O 1
ATOM 1921 N N . THR A 1 254 ? 10.610 47.501 -16.661 1.00 28.84 254 THR A N 1
ATOM 1922 C CA . THR A 1 254 ? 9.190 47.241 -16.946 1.00 28.84 254 THR A CA 1
ATOM 1923 C C . THR A 1 254 ? 8.463 46.613 -15.764 1.00 28.84 254 THR A C 1
ATOM 1925 O O . THR A 1 254 ? 8.982 45.772 -15.035 1.00 28.84 254 THR A O 1
ATOM 1928 N N . LYS A 1 255 ? 7.263 47.155 -15.559 1.00 28.75 255 LYS A N 1
ATOM 1929 C CA . LYS A 1 255 ? 6.394 47.085 -14.388 1.00 28.75 255 LYS A CA 1
ATOM 1930 C C . LYS A 1 255 ? 5.815 45.691 -14.145 1.00 28.75 255 LYS A C 1
ATOM 1932 O O . LYS A 1 255 ? 5.412 44.997 -15.071 1.00 28.75 255 LYS A O 1
ATOM 1937 N N . LEU A 1 256 ? 5.678 45.366 -12.861 1.00 26.61 256 LEU A N 1
ATOM 1938 C CA . LEU A 1 256 ? 4.901 44.251 -12.332 1.00 26.61 256 LEU A CA 1
ATOM 1939 C C . LEU A 1 256 ? 3.399 44.527 -12.554 1.00 26.61 256 LEU A C 1
ATOM 1941 O O . LEU A 1 256 ? 2.854 45.466 -11.974 1.00 26.61 256 LEU A O 1
ATOM 1945 N N . GLY A 1 257 ? 2.737 43.731 -13.393 1.00 25.69 257 GLY A N 1
ATOM 1946 C CA . GLY A 1 257 ? 1.278 43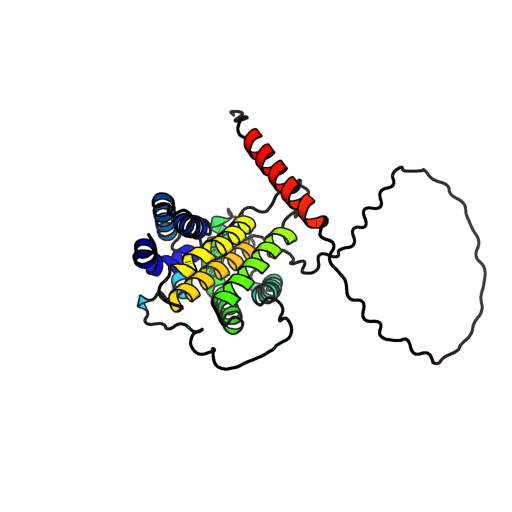.700 -13.518 1.00 25.69 257 GLY A CA 1
ATOM 1947 C C . GLY A 1 257 ? 0.727 42.440 -12.855 1.00 25.69 257 GLY A C 1
ATOM 1948 O O . GLY A 1 257 ? 1.031 41.336 -13.298 1.00 25.69 257 GLY A O 1
ATOM 1949 N N . MET A 1 258 ? -0.062 42.592 -11.787 1.00 28.67 258 MET A N 1
ATOM 1950 C CA . MET A 1 258 ? -0.862 41.498 -11.227 1.00 28.67 258 MET A CA 1
ATOM 1951 C C . MET A 1 258 ? -2.028 41.199 -12.173 1.00 28.67 258 MET A C 1
ATOM 1953 O O . MET A 1 258 ? -2.869 42.066 -12.398 1.00 28.67 258 MET A O 1
ATOM 1957 N N . ALA A 1 259 ? -2.095 39.973 -12.690 1.00 27.14 259 ALA A N 1
ATOM 1958 C CA . ALA A 1 259 ? -3.277 39.450 -13.362 1.00 27.14 259 ALA A CA 1
ATOM 1959 C C . ALA A 1 259 ? -3.989 38.464 -12.427 1.00 27.14 259 ALA A C 1
ATOM 1961 O O . ALA A 1 259 ? -3.488 37.378 -12.136 1.00 27.14 259 ALA A O 1
ATOM 1962 N N . THR A 1 260 ? -5.157 38.872 -11.940 1.00 27.73 260 THR A N 1
ATOM 1963 C CA . THR A 1 260 ? -6.118 38.017 -11.240 1.00 27.73 260 THR A CA 1
ATOM 1964 C C . THR A 1 260 ? -6.881 37.213 -12.293 1.00 27.73 260 THR A C 1
ATOM 1966 O O . THR A 1 260 ? -7.559 37.800 -13.133 1.00 27.73 260 THR A O 1
ATOM 1969 N N . VAL A 1 261 ? -6.761 35.884 -12.278 1.00 29.45 261 VAL A N 1
ATOM 1970 C CA . VAL A 1 261 ? -7.494 34.994 -13.194 1.00 29.45 261 VAL A CA 1
ATOM 1971 C C . VAL A 1 261 ? -8.789 34.547 -12.517 1.00 29.45 261 VAL A C 1
ATOM 1973 O O . VAL A 1 261 ? -8.753 33.858 -11.498 1.00 29.45 261 VAL A O 1
ATOM 1976 N N . TYR A 1 262 ? -9.928 34.948 -13.082 1.00 28.38 262 TYR A N 1
ATOM 1977 C CA . TYR A 1 262 ? -11.241 34.387 -12.762 1.00 28.38 262 TYR A CA 1
ATOM 1978 C C . TYR A 1 262 ? -11.421 33.059 -13.513 1.00 28.38 262 TYR A C 1
ATOM 1980 O O . TYR A 1 262 ? -11.128 32.975 -14.703 1.00 28.38 262 TYR A O 1
ATOM 1988 N N . PHE A 1 263 ? -11.884 32.022 -12.813 1.00 29.95 263 PHE A N 1
ATOM 1989 C CA . PHE A 1 263 ? -12.261 30.737 -13.407 1.00 29.95 263 PHE A CA 1
ATOM 1990 C C . PHE A 1 263 ? -13.695 30.816 -13.950 1.00 29.95 263 PHE A C 1
ATOM 1992 O O . PHE A 1 263 ? -14.616 31.128 -13.194 1.00 29.95 263 PHE A O 1
ATOM 1999 N N . GLU A 1 264 ? -13.883 30.513 -15.236 1.00 32.53 264 GLU A N 1
ATOM 2000 C CA . GLU A 1 264 ? -15.209 30.379 -15.848 1.00 32.53 264 GLU A CA 1
ATOM 2001 C C . GLU A 1 264 ? -15.875 29.027 -15.503 1.00 32.53 264 GLU A C 1
ATOM 2003 O O . GLU A 1 264 ? -15.214 27.984 -15.528 1.00 32.53 264 GLU A O 1
ATOM 2008 N N . PRO A 1 265 ? -17.188 29.013 -15.203 1.00 36.97 265 PRO A N 1
ATOM 2009 C CA . PRO A 1 265 ? -17.917 27.832 -14.731 1.00 36.97 265 PRO A CA 1
ATOM 2010 C C . PRO A 1 265 ? -18.321 26.817 -15.821 1.00 36.97 265 PRO A C 1
ATOM 2012 O O . PRO A 1 265 ? -18.787 25.729 -15.484 1.00 36.97 265 PRO A O 1
ATOM 2015 N N . GLU A 1 266 ? -18.125 27.101 -17.112 1.00 33.62 266 GLU A N 1
ATOM 2016 C CA . GLU A 1 266 ? -18.580 26.211 -18.199 1.00 33.62 266 GLU A CA 1
ATOM 2017 C C . GLU A 1 266 ? -17.735 24.930 -18.358 1.00 33.62 266 GLU A C 1
ATOM 2019 O O . GLU A 1 266 ? -18.229 23.908 -18.838 1.00 33.62 266 GLU A O 1
ATOM 2024 N N . ALA A 1 267 ? -16.493 24.916 -17.862 1.00 38.78 267 ALA A N 1
ATOM 2025 C CA . ALA A 1 267 ? -15.595 23.763 -17.983 1.00 38.78 267 ALA A CA 1
ATOM 2026 C C . ALA A 1 267 ? -15.962 22.564 -17.079 1.00 38.78 267 ALA A C 1
ATOM 2028 O O . ALA A 1 267 ? -15.426 21.471 -17.266 1.00 38.78 267 ALA A O 1
ATOM 2029 N N . MET A 1 268 ? -16.866 22.729 -16.102 1.00 35.50 268 MET A N 1
ATOM 2030 C CA . MET A 1 268 ? -17.266 21.634 -15.200 1.00 35.50 268 MET A CA 1
ATOM 2031 C C . MET A 1 268 ? -18.433 20.783 -15.721 1.00 35.50 268 MET A C 1
ATOM 2033 O O . MET A 1 268 ? -18.521 19.610 -15.352 1.00 35.50 268 MET A O 1
ATOM 2037 N N . CYS A 1 269 ? -19.292 21.307 -16.604 1.00 37.06 269 CYS A N 1
ATOM 2038 C CA . CYS A 1 269 ? -20.409 20.525 -17.156 1.00 37.06 269 CYS A CA 1
ATOM 2039 C C . CYS A 1 269 ? -19.928 19.412 -18.103 1.00 37.06 269 CYS A C 1
ATOM 2041 O O . CYS A 1 269 ? -20.433 18.292 -18.054 1.00 37.06 269 CYS A O 1
ATOM 2043 N N . THR A 1 270 ? -18.876 19.662 -18.885 1.00 45.47 270 THR A N 1
ATOM 2044 C CA . THR A 1 270 ? -18.375 18.715 -19.900 1.00 45.47 270 THR A CA 1
ATOM 2045 C C . THR A 1 270 ? -17.728 17.461 -19.302 1.00 45.47 270 THR A C 1
ATOM 2047 O O . THR A 1 270 ? -17.752 16.388 -19.905 1.00 45.47 270 THR A O 1
ATOM 2050 N N . LEU A 1 271 ? -17.184 17.562 -18.087 1.00 37.69 271 LEU A N 1
ATOM 2051 C CA . LEU A 1 271 ? -16.593 16.435 -17.367 1.00 37.69 271 LEU A CA 1
ATOM 2052 C C . LEU A 1 271 ? -17.674 15.493 -16.827 1.00 37.69 271 LEU A C 1
ATOM 2054 O O . LEU A 1 271 ? -17.551 14.280 -16.985 1.00 37.69 271 LEU A O 1
ATOM 2058 N N . ALA A 1 272 ? -18.748 16.033 -16.247 1.00 38.97 272 ALA A N 1
ATOM 2059 C CA . ALA A 1 272 ? -19.854 15.239 -15.709 1.00 38.97 272 ALA A CA 1
ATOM 2060 C C . ALA A 1 272 ? -20.586 14.439 -16.802 1.00 38.97 272 ALA A C 1
ATOM 2062 O O . ALA A 1 272 ? -20.930 13.273 -16.590 1.00 38.97 272 ALA A O 1
ATOM 2063 N N . ASP A 1 273 ? -20.755 15.026 -17.987 1.00 38.97 273 ASP A N 1
ATOM 2064 C CA . ASP A 1 273 ? -21.392 14.352 -19.122 1.00 38.97 273 ASP A CA 1
ATOM 2065 C C . ASP A 1 273 ? -20.496 13.258 -19.726 1.00 38.97 273 ASP A C 1
ATOM 2067 O O . ASP A 1 273 ? -20.979 12.189 -20.111 1.00 38.97 273 ASP A O 1
ATOM 2071 N N . ARG A 1 274 ? -19.170 13.446 -19.689 1.00 40.69 274 ARG A N 1
ATOM 2072 C CA . ARG A 1 274 ? -18.200 12.424 -20.111 1.00 40.69 274 ARG A CA 1
ATOM 2073 C C . ARG A 1 274 ? -18.197 11.197 -19.193 1.00 40.69 274 ARG A C 1
ATOM 2075 O O . ARG A 1 274 ? -18.095 10.073 -19.681 1.00 40.69 274 ARG A O 1
ATOM 2082 N N . TRP A 1 275 ? -18.362 11.385 -17.881 1.00 38.19 275 TRP A N 1
ATOM 2083 C CA . TRP A 1 275 ? -18.471 10.271 -16.927 1.00 38.19 275 TRP A CA 1
ATOM 2084 C C . TRP A 1 275 ? -19.758 9.457 -17.115 1.00 38.19 275 TRP A C 1
ATOM 2086 O O . TRP A 1 275 ? -19.715 8.230 -17.021 1.00 38.19 275 TRP A O 1
ATOM 2096 N N . LYS A 1 276 ? -20.881 10.108 -17.454 1.00 38.59 276 LYS A N 1
ATOM 2097 C CA . LYS A 1 276 ? -22.135 9.410 -17.788 1.00 38.59 276 LYS A CA 1
ATOM 2098 C C . LYS A 1 276 ? -22.004 8.571 -19.063 1.00 38.59 276 LYS A C 1
ATOM 2100 O O . LYS A 1 276 ? -22.461 7.429 -19.086 1.00 38.59 276 LYS A O 1
ATOM 2105 N N . SER A 1 277 ? -21.324 9.084 -20.090 1.00 43.78 277 SER A N 1
ATOM 2106 C CA . SER A 1 277 ? -21.073 8.336 -21.333 1.00 43.78 277 SER A CA 1
ATOM 2107 C C . SER A 1 277 ? -20.297 7.039 -21.073 1.00 43.78 277 SER A C 1
ATOM 2109 O O . SER A 1 277 ? -20.738 5.965 -21.476 1.00 43.78 277 SER A O 1
ATOM 2111 N N . LEU A 1 278 ? -19.210 7.118 -20.297 1.00 38.31 278 LEU A N 1
ATOM 2112 C CA . LEU A 1 278 ? -18.364 5.961 -19.978 1.00 38.31 278 LEU A CA 1
ATOM 2113 C C . LEU A 1 278 ? -19.077 4.921 -19.103 1.00 38.31 278 LEU A C 1
ATOM 2115 O O . LEU A 1 278 ? -18.879 3.722 -19.288 1.00 38.31 278 LEU A O 1
ATOM 2119 N N . SER A 1 279 ? -19.952 5.348 -18.183 1.00 40.00 279 SER A N 1
ATOM 2120 C CA . SER A 1 279 ? -20.769 4.400 -17.412 1.00 40.00 279 SER A CA 1
ATOM 2121 C C . SER A 1 279 ? -21.785 3.654 -18.279 1.00 40.00 279 SER A C 1
ATOM 2123 O O . SER A 1 279 ? -22.091 2.500 -18.0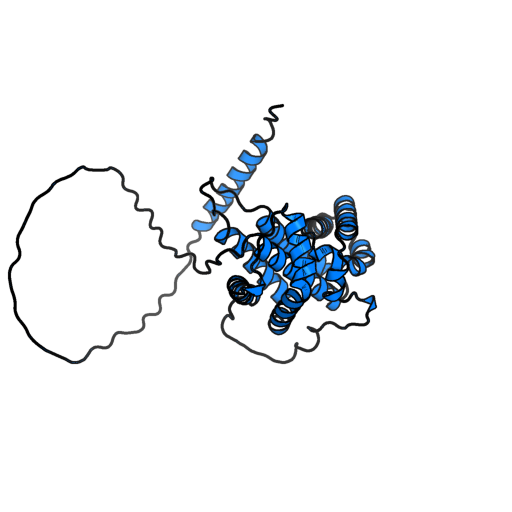01 1.00 40.00 279 SER A O 1
ATOM 2125 N N . THR A 1 280 ? -22.282 4.288 -19.343 1.00 38.66 280 THR A N 1
ATOM 2126 C CA . THR A 1 280 ? -23.280 3.680 -20.234 1.00 38.66 280 THR A CA 1
ATOM 2127 C C . THR A 1 280 ? -22.618 2.689 -21.195 1.00 38.66 280 THR A C 1
ATOM 2129 O O . THR A 1 280 ? -23.139 1.597 -21.408 1.00 38.66 280 THR A O 1
ATOM 2132 N N . GLU A 1 281 ? -21.420 3.003 -21.697 1.00 44.47 281 GLU A N 1
ATOM 2133 C CA . GLU A 1 281 ? -20.605 2.069 -22.492 1.00 44.47 281 GLU A CA 1
ATOM 2134 C C . GLU A 1 281 ? -20.160 0.840 -21.685 1.00 44.47 281 GLU A C 1
ATOM 2136 O O . GLU A 1 281 ? -20.206 -0.278 -22.200 1.00 44.47 281 GLU A O 1
ATOM 2141 N N . ALA A 1 282 ? -19.821 1.008 -20.401 1.00 39.78 282 ALA A N 1
ATOM 2142 C CA . ALA A 1 282 ? -19.469 -0.107 -19.519 1.00 39.78 282 ALA A CA 1
ATOM 2143 C C . ALA A 1 282 ? -20.646 -1.072 -19.267 1.00 39.78 282 ALA A C 1
ATOM 2145 O O . ALA A 1 282 ? -20.434 -2.277 -19.167 1.00 39.78 282 ALA A O 1
ATOM 2146 N N . ILE A 1 283 ? -21.885 -0.568 -19.224 1.00 40.06 283 ILE A N 1
ATOM 2147 C CA . ILE A 1 283 ? -23.100 -1.393 -19.076 1.00 40.06 283 ILE A CA 1
ATOM 2148 C C . ILE A 1 283 ? -23.401 -2.182 -20.364 1.00 40.06 283 ILE A C 1
ATOM 2150 O O . ILE A 1 283 ? -23.943 -3.283 -20.304 1.00 40.06 283 ILE A O 1
ATOM 2154 N N . HIS A 1 284 ? -23.021 -1.664 -21.536 1.00 38.78 284 HIS A N 1
ATOM 2155 C CA . HIS A 1 284 ? -23.244 -2.340 -22.818 1.00 38.78 284 HIS A CA 1
ATOM 2156 C C . HIS A 1 284 ? -22.146 -3.343 -23.206 1.00 38.78 284 HIS A C 1
ATOM 2158 O O . HIS A 1 284 ? -22.393 -4.222 -24.037 1.00 38.78 284 HIS A O 1
ATOM 2164 N N . ALA A 1 285 ? -20.960 -3.263 -22.598 1.00 41.72 285 ALA A N 1
ATOM 2165 C CA . ALA A 1 285 ? -19.851 -4.179 -22.866 1.00 41.72 285 ALA A CA 1
ATOM 2166 C C . ALA A 1 285 ? -20.036 -5.590 -22.257 1.00 41.72 285 ALA A C 1
ATOM 2168 O O . ALA A 1 285 ? -19.352 -6.525 -22.674 1.00 41.72 285 ALA A O 1
ATOM 2169 N N . ASP A 1 286 ? -20.995 -5.783 -21.344 1.00 40.59 286 ASP A N 1
ATOM 2170 C CA . ASP A 1 286 ? -21.156 -7.015 -20.549 1.00 40.59 286 ASP A CA 1
ATOM 2171 C C . ASP A 1 286 ? -21.949 -8.152 -21.245 1.00 40.59 286 ASP A C 1
ATOM 2173 O O . ASP A 1 286 ? -22.367 -9.130 -20.625 1.00 40.59 286 ASP A O 1
ATOM 2177 N N . HIS A 1 287 ? -22.160 -8.067 -22.566 1.00 39.16 287 HIS A N 1
ATOM 2178 C CA . HIS A 1 287 ? -22.937 -9.064 -23.325 1.00 39.16 287 HIS A CA 1
ATOM 2179 C C . HIS A 1 287 ? -22.189 -9.797 -24.442 1.00 39.16 287 HIS A C 1
ATOM 2181 O O . HIS A 1 287 ? -22.819 -10.451 -25.275 1.00 39.16 287 HIS A O 1
ATOM 2187 N N . ARG A 1 288 ? -20.853 -9.785 -24.462 1.00 34.88 288 ARG A N 1
ATOM 2188 C CA . ARG A 1 288 ? -20.094 -10.655 -25.381 1.00 34.88 288 ARG A CA 1
ATOM 2189 C C . ARG A 1 288 ? -19.007 -11.446 -24.670 1.00 34.88 288 ARG A C 1
ATOM 2191 O O . ARG A 1 288 ? -17.820 -11.271 -24.915 1.00 34.88 288 ARG A O 1
ATOM 2198 N N . ILE A 1 289 ? -19.449 -12.402 -23.854 1.00 34.91 289 ILE A N 1
ATOM 2199 C CA . ILE A 1 289 ? -18.663 -13.605 -23.574 1.00 34.91 289 ILE A CA 1
ATOM 2200 C C . ILE A 1 289 ? -18.627 -14.406 -24.881 1.00 34.91 289 ILE A C 1
ATOM 2202 O O . ILE A 1 289 ? -19.583 -15.100 -25.220 1.00 34.91 289 ILE A O 1
ATOM 2206 N N . VAL A 1 290 ? -17.549 -14.270 -25.650 1.00 34.50 290 VAL A N 1
ATOM 2207 C CA . VAL A 1 290 ? -17.248 -15.192 -26.750 1.00 34.50 290 VAL A CA 1
ATOM 2208 C C . VAL A 1 290 ? -16.495 -16.374 -26.139 1.00 34.50 290 VAL A C 1
ATOM 2210 O O . VAL A 1 290 ? -15.401 -16.168 -25.613 1.00 34.50 290 VAL A O 1
ATOM 2213 N N . PRO A 1 291 ? -17.039 -17.604 -26.160 1.00 39.28 291 PRO A N 1
ATOM 2214 C CA . PRO A 1 291 ? -16.298 -18.757 -25.692 1.00 39.28 291 PRO A CA 1
ATOM 2215 C C . PRO A 1 291 ? -15.362 -19.241 -26.802 1.00 39.28 291 PRO A C 1
ATOM 2217 O O . PRO A 1 291 ? -15.828 -19.708 -27.845 1.00 39.28 291 PRO A O 1
ATOM 2220 N N . LYS A 1 292 ? -14.055 -19.158 -26.553 1.00 35.72 292 LYS A N 1
ATOM 2221 C CA . LYS A 1 292 ? -13.105 -20.284 -26.581 1.00 35.72 292 LYS A CA 1
ATOM 2222 C C . LYS A 1 292 ? -11.703 -19.808 -26.230 1.00 35.72 292 LYS A C 1
ATOM 2224 O O . LYS A 1 292 ? -11.230 -18.859 -26.886 1.00 35.72 292 LYS A O 1
#

Organism: NCBI:txid101097

InterPro domains:
  IPR025337 Questin oxidase-like [PF14027] (12-244)
  IPR025337 Questin oxidase-like [PTHR35870] (12-231)

pLDDT: mean 70.26, std 25.21, range [25.08, 96.81]

Radius of gyration: 25.71 Å; chains: 1; bounding box: 54×71×78 Å

Secondary structure (DSSP, 8-state):
-HHHHHHHHGGGHHHHTT-HHHHHHHHHHHHTT-HHHHHHHHHHHHHT--TTGGGTS--GGG-PPPSSGGGTT-----S----HHHHHHHHHHH-GGG-----S-HHHHHHHHHHHSHHHHHHHHHHHHTT--SHHHHHHHHHHHHHHHHHHHS-SSSSTT---HHHHHHHHHHHHHHHHHHH-S-HHHHHHHHHHHHHHHHHHHHHTT-PPP------------------------------------------------PPPGGGGHHHHHHHHHHHHHHHHGGG-----

Sequence (292 aa):
MAKMVSDYLTPLIPGLCASTGALIHLGYGVEFGSRLLIAEGLAYACISYQPATACYIPTAASGATSSWDDISSTKLNAPQKRSPTVSILNMIRNDKRLDGMFDAGFQAKLNVVMSSRVSLLKSYLGMWTSQVHSVSEALLDLSQTSGLLLFTATNRFGDEQQLDKNLANILLATHAARFLVKVLPSEFEKEQLLKAIWMSLVAIFVVQGRPRLITRISSSQSVTADGFPQEKEQESSVTPVVAESEGVEQGSTTKLGMATVYFEPEAMCTLADRWKSLSTEAIHADHRIVPK

Foldseek 3Di:
DLVVCQVQVLVLLLLLLLDLQLLLLCLVCLVVVPPVSNVVSSVSSVVSHDPLSCVQQPGVVVVDADPLPPPPPDDDPDPPDPQQLLVLLVVVLPDCVLDDDPPDPLSSLLVCCSPVVSVVLSVSLVSSSVVARALVSLLVSQLVVLVLCQVQQPPPDPPPPDTDPLSVSLNSSSVSLVRVLVSHPHRSSSVSNSSSSSSSVSSSCSSSSSTDRDPDPPPPPPPPPDDDDDDDDDDDDDDDDDDDDDDDDDDDDDDDDDDDDDDDPPVVVVVVVVVVVVVVVVVVVPPDPDDD